Protein AF-A0A1B8A4M6-F1 (afdb_monomer_lite)

Sequence (195 aa):
MPLDMGSQAVNSGPIPGLQMILTEDHLKSSRDIHNNLPDDDILLGVVGEISEHLPQLRLLFEEFGVENLFGVHILHKHSEVPDGFHLVGRTEIRDKRLYYWTRVVDDTLNPSKVCGRKFVFDPQHGLYPYEFHEGPMPDLSKVDPKFFLRFTEYLVTHELTSILGLINDRLALLTTKNYEEDLLYSRSKHETSFT

Foldseek 3Di:
DDDPPPPPLPPLDAEDLARDFHDLVLQQVLQVQLQPWAALLCLVVCVVVVVVCLVVQVVLCVVQVCLLFKAKDWTHHHDHADPQWAWEWEWDQDPNDIDIDIDIDGVVDDSQQKGAFKWAQDPNRGTGGNHIYGHHHDDCVSGDPCSSSVVSVVCVVSVNRSTMIMGGDSPPRVDCVVVCVSVVVSVVVVVVVPD

pLDDT: mean 83.18, std 18.46, range [36.41, 97.38]

Radius of gyration: 17.1 Å; chains: 1; bounding box: 61×44×41 Å

Organism: Fusarium poae (NCBI:txid36050)

Structure (mmCIF, N/CA/C/O backbone):
data_AF-A0A1B8A4M6-F1
#
_entry.id   AF-A0A1B8A4M6-F1
#
loop_
_atom_site.group_PDB
_atom_site.id
_atom_site.type_symbol
_atom_site.label_atom_id
_atom_site.label_alt_id
_atom_site.label_comp_id
_atom_site.label_asym_id
_atom_site.label_entity_id
_atom_site.label_seq_id
_atom_site.pdbx_PDB_ins_code
_atom_site.Cartn_x
_atom_site.Cartn_y
_atom_site.Cartn_z
_atom_site.occupancy
_atom_site.B_iso_or_equiv
_atom_site.auth_seq_id
_atom_site.auth_comp_id
_atom_site.auth_asym_id
_atom_site.auth_atom_id
_atom_site.pdbx_PDB_model_num
ATOM 1 N N . MET A 1 1 ? -36.945 -3.792 7.662 1.00 36.53 1 MET A N 1
ATOM 2 C CA . MET A 1 1 ? -36.030 -4.820 8.199 1.00 36.53 1 MET A CA 1
ATOM 3 C C . MET A 1 1 ? -34.623 -4.367 7.858 1.00 36.53 1 MET A C 1
ATOM 5 O O . MET A 1 1 ? -34.408 -4.117 6.678 1.00 36.53 1 MET A O 1
ATOM 9 N N . PRO A 1 2 ? -33.718 -4.152 8.824 1.00 39.84 2 PRO A N 1
ATOM 10 C CA . PRO A 1 2 ? -32.334 -3.828 8.507 1.00 39.84 2 PRO A CA 1
ATOM 11 C C . PRO A 1 2 ? -31.609 -5.113 8.098 1.00 39.84 2 PRO A C 1
ATOM 13 O O . PRO A 1 2 ? -31.722 -6.128 8.785 1.00 39.84 2 PRO A O 1
ATOM 16 N N . LEU A 1 3 ? -30.923 -5.069 6.957 1.00 38.66 3 LEU A N 1
ATOM 17 C CA . LEU A 1 3 ? -29.996 -6.114 6.546 1.00 38.66 3 LEU A CA 1
ATOM 18 C C . LEU A 1 3 ? -28.750 -5.992 7.421 1.00 38.66 3 LEU A C 1
ATOM 20 O O . LEU A 1 3 ? -28.082 -4.961 7.428 1.00 38.66 3 LEU A O 1
ATOM 24 N N . ASP A 1 4 ? -28.498 -7.049 8.181 1.00 43.06 4 ASP A N 1
ATOM 25 C CA . ASP A 1 4 ? -27.256 -7.315 8.889 1.00 43.06 4 ASP A CA 1
ATOM 26 C C . ASP A 1 4 ? -26.131 -7.465 7.853 1.00 43.06 4 ASP A C 1
ATOM 28 O O . ASP A 1 4 ? -25.897 -8.541 7.304 1.00 43.06 4 ASP A O 1
ATOM 32 N N . MET A 1 5 ? -25.487 -6.347 7.513 1.00 42.28 5 MET A N 1
ATOM 33 C CA . MET A 1 5 ? -24.204 -6.337 6.814 1.00 42.28 5 MET A CA 1
ATOM 34 C C . MET A 1 5 ? -23.148 -6.690 7.853 1.00 42.28 5 MET A C 1
ATOM 36 O O . MET A 1 5 ? -22.470 -5.818 8.397 1.00 42.28 5 MET A O 1
ATOM 40 N N . GLY A 1 6 ? -23.076 -7.981 8.174 1.00 37.94 6 GLY A N 1
ATOM 41 C CA . GLY A 1 6 ? -22.026 -8.528 9.008 1.00 37.94 6 GLY A CA 1
ATOM 42 C C . GLY A 1 6 ? -20.684 -8.043 8.478 1.00 37.94 6 GLY A C 1
ATOM 43 O O . GLY A 1 6 ? -20.280 -8.398 7.372 1.00 37.94 6 GLY A O 1
ATOM 44 N N . SER A 1 7 ? -20.014 -7.216 9.279 1.00 47.91 7 SER A N 1
ATOM 45 C CA . SER A 1 7 ? -18.595 -6.903 9.155 1.00 47.91 7 SER A CA 1
ATOM 46 C C . SER A 1 7 ? -17.818 -8.205 9.352 1.00 47.91 7 SER A C 1
ATOM 48 O O . SER A 1 7 ? -17.336 -8.534 10.434 1.00 47.91 7 SER A O 1
ATOM 50 N N . GLN A 1 8 ? -17.780 -9.029 8.310 1.00 43.53 8 GLN A N 1
ATOM 51 C CA . GLN A 1 8 ? -16.739 -10.021 8.171 1.00 43.53 8 GLN A CA 1
ATOM 52 C C . GLN A 1 8 ? -15.575 -9.281 7.550 1.00 43.53 8 GLN A C 1
ATOM 54 O O . GLN A 1 8 ? -15.476 -9.145 6.333 1.00 43.53 8 GLN A O 1
ATOM 59 N N . ALA A 1 9 ? -14.704 -8.780 8.418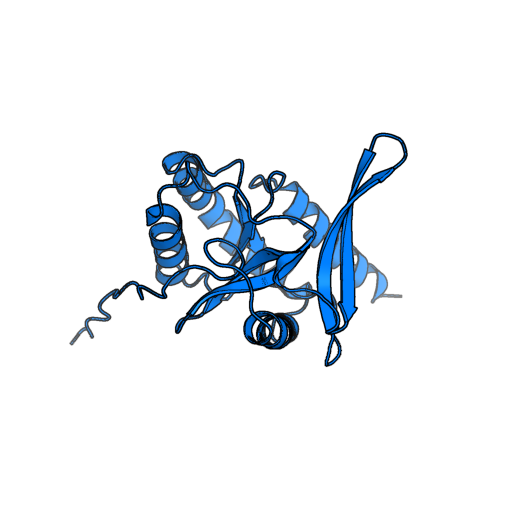 1.00 44.97 9 ALA A N 1
ATOM 60 C CA . ALA A 1 9 ? -13.334 -8.536 8.039 1.00 44.97 9 ALA A CA 1
ATOM 61 C C . ALA A 1 9 ? -12.829 -9.763 7.277 1.00 44.97 9 ALA A C 1
ATOM 63 O O . ALA A 1 9 ? -12.687 -10.853 7.841 1.00 44.97 9 ALA A O 1
ATOM 64 N N . VAL A 1 10 ? -12.637 -9.603 5.972 1.00 48.00 10 VAL A N 1
ATOM 65 C CA . VAL A 1 10 ? -12.117 -10.669 5.133 1.00 48.00 10 VAL A CA 1
ATOM 66 C C . VAL A 1 10 ? -10.705 -10.929 5.639 1.00 48.00 10 VAL A C 1
ATOM 68 O O . VAL A 1 10 ? -9.820 -10.080 5.509 1.00 48.00 10 VAL A O 1
ATOM 71 N N . ASN A 1 11 ? -10.488 -12.087 6.267 1.00 59.00 11 ASN A N 1
ATOM 72 C CA . ASN A 1 11 ? -9.142 -12.573 6.540 1.00 59.00 11 ASN A CA 1
ATOM 73 C C . ASN A 1 11 ? -8.527 -12.942 5.187 1.00 59.00 11 ASN A C 1
ATOM 75 O O . ASN A 1 11 ? -8.588 -14.088 4.748 1.00 59.00 11 ASN A O 1
ATOM 79 N N . SER A 1 12 ? -8.023 -11.920 4.502 1.00 71.62 12 SER A N 1
ATOM 80 C CA . SER A 1 12 ? -7.675 -11.940 3.080 1.00 71.62 12 SER A CA 1
ATOM 81 C C . SER A 1 12 ? -6.331 -12.628 2.810 1.00 71.62 12 SER A C 1
ATOM 83 O O . SER A 1 12 ? -5.809 -12.585 1.702 1.00 71.62 12 SER A O 1
ATOM 85 N N . GLY A 1 13 ? -5.761 -13.277 3.830 1.00 84.00 13 GLY A N 1
ATOM 86 C CA . GLY A 1 13 ? -4.426 -13.853 3.786 1.00 84.00 13 GLY A CA 1
ATOM 87 C C . GLY A 1 13 ? -3.313 -12.810 3.959 1.00 84.00 13 GLY A C 1
ATOM 88 O O . GLY A 1 13 ? -3.573 -11.662 4.327 1.00 84.00 13 GLY A O 1
ATOM 89 N N . PRO A 1 14 ? -2.049 -13.224 3.766 1.00 92.00 14 PRO A N 1
ATOM 90 C CA . PRO A 1 14 ? -0.897 -12.333 3.858 1.00 92.00 14 PRO A CA 1
ATOM 91 C C . PRO A 1 14 ? -0.903 -11.268 2.754 1.00 92.00 14 PRO A C 1
ATOM 93 O O . PRO A 1 14 ? -1.140 -11.580 1.592 1.00 92.00 14 PRO A O 1
ATOM 96 N N . ILE A 1 15 ? -0.547 -10.032 3.102 1.00 95.75 15 ILE A N 1
ATOM 97 C CA . ILE A 1 15 ? -0.483 -8.899 2.167 1.00 95.75 15 ILE A CA 1
ATOM 98 C C . ILE A 1 15 ? 0.697 -9.077 1.187 1.00 95.75 15 ILE A C 1
ATOM 100 O O . ILE A 1 15 ? 1.859 -9.096 1.631 1.00 95.75 15 ILE A O 1
ATOM 104 N N . PRO A 1 16 ? 0.460 -9.166 -0.137 1.00 95.81 16 PRO A N 1
ATOM 105 C CA . PRO A 1 16 ? 1.521 -9.321 -1.130 1.00 95.81 16 PRO A CA 1
ATOM 106 C C . PRO A 1 16 ? 2.517 -8.163 -1.136 1.00 95.81 16 PRO A C 1
ATOM 108 O O . PRO A 1 16 ? 2.139 -6.999 -1.116 1.00 95.81 16 PRO A O 1
ATOM 111 N N . GLY A 1 17 ? 3.815 -8.463 -1.167 1.00 94.69 17 GLY A N 1
ATOM 112 C CA . GLY A 1 17 ? 4.875 -7.452 -1.147 1.00 94.69 17 GLY A CA 1
ATOM 113 C C . GLY A 1 17 ? 5.091 -6.783 0.210 1.00 94.69 17 GLY A C 1
ATOM 114 O O . GLY A 1 17 ? 5.966 -5.924 0.313 1.00 94.69 17 GLY A O 1
ATOM 115 N N . LEU A 1 18 ? 4.342 -7.180 1.241 1.00 94.25 18 LEU A N 1
ATOM 116 C CA . LEU A 1 18 ? 4.484 -6.664 2.598 1.00 94.25 18 LEU A CA 1
ATOM 117 C C . LEU A 1 18 ? 4.724 -7.793 3.608 1.00 94.25 18 LEU A C 1
ATOM 119 O O . LEU A 1 18 ? 5.713 -7.766 4.332 1.00 94.25 18 LEU A O 1
ATOM 123 N N . GLN A 1 19 ? 3.862 -8.810 3.614 1.00 94.75 19 GLN A N 1
ATOM 124 C CA . GLN A 1 19 ? 3.945 -9.983 4.498 1.00 94.75 19 GLN A CA 1
ATOM 125 C C . GLN A 1 19 ? 4.345 -11.265 3.755 1.00 94.75 19 GLN A C 1
ATOM 127 O O . GLN A 1 19 ? 4.742 -12.248 4.379 1.00 94.75 19 GLN A O 1
ATOM 132 N N . MET A 1 20 ? 4.250 -11.261 2.426 1.00 94.69 20 MET A N 1
ATOM 133 C CA . MET A 1 20 ? 4.700 -12.349 1.564 1.00 94.69 20 MET A CA 1
ATOM 134 C C . MET A 1 20 ? 5.414 -11.809 0.327 1.00 94.69 20 MET A C 1
ATOM 136 O O . MET A 1 20 ? 5.183 -10.677 -0.100 1.00 94.69 20 MET A O 1
ATOM 140 N N . ILE A 1 21 ? 6.269 -12.640 -0.266 1.00 94.50 21 ILE A N 1
ATOM 141 C CA . ILE A 1 21 ? 6.996 -12.298 -1.492 1.00 94.50 21 ILE A CA 1
ATOM 142 C C . ILE A 1 21 ? 5.999 -12.133 -2.649 1.00 94.50 21 ILE A C 1
ATOM 144 O O . ILE A 1 21 ? 4.989 -12.836 -2.724 1.00 94.50 21 ILE A O 1
ATOM 148 N N . LEU A 1 22 ? 6.282 -11.188 -3.545 1.00 95.62 22 LEU A N 1
ATOM 149 C CA . LEU A 1 22 ? 5.489 -10.969 -4.750 1.00 95.62 22 LEU A CA 1
ATOM 150 C C . LEU A 1 22 ? 5.617 -12.152 -5.724 1.00 95.62 22 LEU A C 1
ATOM 152 O O . LEU A 1 22 ? 6.637 -12.834 -5.771 1.00 95.62 22 LEU A O 1
ATOM 156 N N . THR A 1 23 ? 4.583 -12.371 -6.528 1.00 94.88 23 THR A N 1
ATOM 157 C CA . THR A 1 23 ? 4.573 -13.321 -7.644 1.00 94.88 23 THR A CA 1
ATOM 158 C C . THR A 1 23 ? 4.423 -12.535 -8.942 1.00 94.88 23 THR A C 1
ATOM 160 O O . THR A 1 23 ? 4.089 -11.349 -8.918 1.00 94.88 23 THR A O 1
ATOM 163 N N . GLU A 1 24 ? 4.633 -13.189 -10.081 1.00 92.56 24 GLU A N 1
ATOM 164 C CA . GLU A 1 24 ? 4.367 -12.580 -11.390 1.00 92.56 24 GLU A CA 1
ATOM 165 C C . GLU A 1 24 ? 2.901 -12.143 -11.539 1.00 92.56 24 GLU A C 1
ATOM 167 O O . GLU A 1 24 ? 2.624 -11.108 -12.137 1.00 92.56 24 GLU A O 1
ATOM 172 N N . ASP A 1 25 ? 1.956 -12.877 -10.944 1.00 92.94 25 ASP A N 1
ATOM 173 C CA . ASP A 1 25 ? 0.531 -12.530 -10.994 1.00 92.94 25 ASP A CA 1
ATOM 174 C C . ASP A 1 25 ? 0.220 -11.256 -10.199 1.00 92.94 25 ASP A C 1
ATOM 176 O O . ASP A 1 25 ? -0.595 -10.436 -10.634 1.00 92.94 25 ASP A O 1
ATOM 180 N N . HIS A 1 26 ? 0.919 -11.032 -9.079 1.00 95.12 26 HIS A N 1
ATOM 181 C CA . HIS A 1 26 ? 0.832 -9.765 -8.349 1.00 95.12 26 HIS A CA 1
ATOM 182 C C . HIS A 1 26 ? 1.348 -8.599 -9.204 1.00 95.12 26 HIS A C 1
ATOM 184 O O . HIS A 1 26 ? 0.722 -7.539 -9.231 1.00 95.12 26 HIS A O 1
ATOM 190 N N . LEU A 1 27 ? 2.451 -8.794 -9.941 1.00 93.12 27 LEU A N 1
ATOM 191 C CA . LEU A 1 27 ? 2.988 -7.769 -10.841 1.00 93.12 27 LEU A CA 1
ATOM 192 C C . LEU A 1 27 ? 2.013 -7.454 -11.985 1.00 93.12 27 LEU A C 1
ATOM 194 O O . LEU A 1 27 ? 1.734 -6.285 -12.245 1.00 93.12 27 LEU A O 1
ATOM 198 N N . LYS A 1 28 ? 1.420 -8.469 -12.620 1.00 91.81 28 LYS A N 1
ATOM 199 C CA . LYS A 1 28 ? 0.416 -8.263 -13.681 1.00 91.81 28 LYS A CA 1
ATOM 200 C C . LYS A 1 28 ? -0.809 -7.506 -13.168 1.00 91.81 28 LYS A C 1
ATOM 202 O O . LYS A 1 28 ? -1.201 -6.505 -13.757 1.00 91.81 28 LYS A O 1
ATOM 207 N N . SER A 1 29 ? -1.349 -7.931 -12.027 1.00 94.56 29 SER A N 1
ATOM 208 C CA . SER A 1 29 ? -2.537 -7.311 -11.422 1.00 94.56 29 SER A CA 1
ATOM 209 C C . SER A 1 29 ? -2.297 -5.852 -11.014 1.00 94.56 29 SER A C 1
ATOM 211 O O . SER A 1 29 ? -3.200 -5.026 -11.112 1.00 94.56 29 SER A O 1
ATOM 213 N N . SER A 1 30 ? -1.074 -5.515 -10.581 1.00 95.25 30 SER A N 1
ATOM 214 C CA . SER A 1 30 ? -0.713 -4.158 -10.142 1.00 95.25 30 SER A CA 1
ATOM 215 C C . SER A 1 30 ? -0.959 -3.098 -11.215 1.00 95.25 30 SER A C 1
ATOM 217 O O . SER A 1 30 ? -1.467 -2.017 -10.920 1.00 95.25 30 SER A O 1
ATOM 219 N N . ARG A 1 31 ? -0.659 -3.441 -12.472 1.00 94.69 31 ARG A N 1
ATOM 220 C CA . ARG A 1 31 ? -0.868 -2.579 -13.631 1.00 94.69 31 ARG A CA 1
ATOM 221 C C . ARG A 1 31 ? -2.348 -2.274 -13.831 1.00 94.69 31 ARG A C 1
ATOM 223 O O . ARG A 1 31 ? -2.712 -1.114 -13.992 1.00 94.69 31 ARG A O 1
ATOM 230 N N . ASP A 1 32 ? -3.185 -3.307 -13.823 1.00 94.25 32 ASP A N 1
ATOM 231 C CA . ASP A 1 32 ? -4.620 -3.150 -14.060 1.00 94.25 32 ASP A CA 1
ATOM 232 C C . ASP A 1 32 ? -5.268 -2.333 -12.941 1.00 94.25 32 ASP A C 1
ATOM 234 O O . ASP A 1 32 ? -6.118 -1.486 -13.207 1.00 94.25 32 ASP A O 1
ATOM 238 N N . ILE A 1 33 ? -4.822 -2.519 -11.696 1.00 96.25 33 ILE A N 1
ATOM 239 C CA . ILE A 1 33 ? -5.247 -1.683 -10.570 1.00 96.25 33 ILE A CA 1
ATOM 240 C C . ILE A 1 33 ? -4.845 -0.227 -10.813 1.00 96.25 33 ILE A C 1
ATOM 242 O O . ILE A 1 33 ? -5.705 0.648 -10.768 1.00 96.25 33 ILE A O 1
ATOM 246 N N . HIS A 1 34 ? -3.567 0.030 -11.109 1.00 96.00 34 HIS A N 1
ATOM 247 C CA . HIS A 1 34 ? -3.045 1.380 -11.335 1.00 96.00 34 HIS A CA 1
ATOM 248 C C . HIS A 1 34 ? -3.775 2.107 -12.470 1.00 96.00 34 HIS A C 1
ATOM 250 O O . HIS A 1 34 ? -4.216 3.240 -12.296 1.00 96.00 34 HIS A O 1
ATOM 256 N N . ASN A 1 35 ? -3.949 1.456 -13.620 1.00 96.12 35 ASN A N 1
ATOM 257 C CA . ASN A 1 35 ? -4.592 2.063 -14.788 1.00 96.12 35 ASN A CA 1
ATOM 258 C C . ASN A 1 35 ? -6.092 2.331 -14.563 1.00 96.12 35 ASN A C 1
ATOM 260 O O . ASN A 1 35 ? -6.655 3.221 -15.200 1.00 96.12 35 ASN A O 1
ATOM 264 N N . ASN A 1 36 ? -6.738 1.622 -13.632 1.00 95.50 36 ASN A N 1
ATOM 265 C CA . ASN A 1 36 ? -8.127 1.880 -13.238 1.00 95.50 36 ASN A CA 1
ATOM 266 C C . ASN A 1 36 ? -8.276 2.977 -12.167 1.00 95.50 36 ASN A C 1
ATOM 268 O O . ASN A 1 36 ? -9.407 3.342 -11.838 1.00 95.50 36 ASN A O 1
ATOM 272 N N . LEU A 1 37 ? -7.178 3.519 -11.624 1.00 95.31 37 LEU A N 1
ATOM 273 C CA . LEU A 1 37 ? -7.242 4.659 -10.709 1.00 95.31 37 LEU A CA 1
ATOM 274 C C . LEU A 1 37 ? -7.672 5.940 -11.444 1.00 95.31 37 LEU A C 1
ATOM 276 O O . LEU A 1 37 ? -7.391 6.091 -12.638 1.00 95.31 37 LEU A O 1
ATOM 280 N N . PRO A 1 38 ? -8.335 6.879 -10.745 1.00 93.50 38 PRO A N 1
ATOM 281 C CA . PRO A 1 38 ? -8.645 8.187 -11.308 1.00 93.50 38 PRO A CA 1
ATOM 282 C C . PRO A 1 38 ? -7.366 8.988 -11.578 1.00 93.50 38 PRO A C 1
ATOM 284 O O . PRO A 1 38 ? -6.337 8.776 -10.935 1.00 93.50 38 PRO A O 1
ATOM 287 N N . ASP A 1 39 ? -7.447 9.936 -12.505 1.00 90.94 39 ASP A N 1
ATOM 288 C CA . ASP A 1 39 ? -6.380 10.915 -12.712 1.00 90.94 39 ASP A CA 1
ATOM 289 C C . ASP A 1 39 ? -6.269 11.882 -11.515 1.00 90.94 39 ASP A C 1
ATOM 291 O O . ASP A 1 39 ? -7.154 11.965 -10.656 1.00 90.94 39 ASP A O 1
ATOM 295 N N . ASP A 1 40 ? -5.173 12.638 -11.465 1.00 83.50 40 ASP A N 1
ATOM 296 C CA . ASP A 1 40 ? -4.818 13.552 -10.373 1.00 83.50 40 ASP A CA 1
ATOM 297 C C . ASP A 1 40 ? -5.819 14.703 -10.143 1.00 83.50 40 ASP A C 1
ATOM 299 O O . ASP A 1 40 ? -5.818 15.325 -9.081 1.00 83.50 40 ASP A O 1
ATOM 303 N N . ASP A 1 41 ? -6.743 14.944 -11.070 1.00 83.06 41 ASP A N 1
ATOM 304 C CA . ASP A 1 41 ? -7.825 15.925 -10.913 1.00 83.06 41 ASP A CA 1
ATOM 305 C C . ASP A 1 41 ? -8.756 15.606 -9.726 1.00 83.06 41 ASP A C 1
ATOM 307 O O . ASP A 1 41 ? -9.361 16.512 -9.141 1.00 83.06 41 ASP A O 1
ATOM 311 N N . ILE A 1 42 ? -8.835 14.333 -9.310 1.00 82.06 42 ILE A N 1
ATOM 312 C CA . ILE A 1 42 ? -9.654 13.914 -8.162 1.00 82.06 42 ILE A CA 1
ATOM 313 C C . ILE A 1 42 ? -9.227 14.596 -6.859 1.00 82.06 42 ILE A C 1
ATOM 315 O O . ILE A 1 42 ? -10.065 14.822 -5.984 1.00 82.06 42 ILE A O 1
ATOM 319 N N . LEU A 1 43 ? -7.945 14.970 -6.741 1.00 77.88 43 LEU A N 1
ATOM 320 C CA . LEU A 1 43 ? -7.358 15.546 -5.531 1.00 77.88 43 LEU A CA 1
ATOM 321 C C . LEU A 1 43 ? -8.146 16.769 -5.054 1.00 77.88 43 LEU A C 1
ATOM 323 O O . LEU A 1 43 ? -8.425 16.902 -3.866 1.00 77.88 43 LEU A O 1
ATOM 327 N N . LEU A 1 44 ? -8.582 17.634 -5.972 1.00 80.00 44 LEU A N 1
ATOM 328 C CA . LEU A 1 44 ? -9.333 18.844 -5.624 1.00 80.00 44 LEU A CA 1
ATOM 329 C C . LEU A 1 44 ? -10.719 18.539 -5.036 1.00 80.00 44 LEU A C 1
ATOM 331 O O . LEU A 1 44 ? -11.222 19.324 -4.232 1.00 80.00 44 LEU A O 1
ATOM 335 N N . GLY A 1 45 ? -11.324 17.412 -5.421 1.00 83.94 45 GLY A N 1
ATOM 336 C CA . GLY A 1 45 ? -12.655 17.002 -4.976 1.00 83.94 45 GLY A CA 1
ATOM 337 C C . GLY A 1 45 ? -12.674 16.319 -3.609 1.00 83.94 45 GLY A C 1
ATOM 338 O O . GLY A 1 45 ? -13.665 16.441 -2.896 1.00 83.94 45 GLY A O 1
ATOM 339 N N . VAL A 1 46 ? -11.585 15.644 -3.222 1.00 84.75 46 VAL A N 1
ATOM 340 C CA . VAL A 1 46 ? -11.562 14.770 -2.029 1.00 84.75 46 VAL A CA 1
ATOM 341 C C . VAL A 1 46 ? -10.809 15.353 -0.831 1.00 84.75 46 VAL A C 1
ATOM 343 O O . VAL A 1 46 ? -10.927 14.840 0.277 1.00 84.75 46 VAL A O 1
ATOM 346 N N . VAL A 1 47 ? -10.050 16.443 -1.000 1.00 79.81 47 VAL A N 1
ATOM 347 C CA . VAL A 1 47 ? -9.241 17.033 0.091 1.00 79.81 47 VAL A CA 1
ATOM 348 C C . VAL A 1 47 ? -10.068 17.395 1.321 1.00 79.81 47 VAL A C 1
ATOM 350 O O . VAL A 1 47 ? -9.605 17.179 2.442 1.00 79.81 47 VAL A O 1
ATOM 353 N N . GLY A 1 48 ? -11.264 17.957 1.127 1.00 83.62 48 GLY A N 1
ATOM 354 C CA . GLY A 1 48 ? -12.144 18.332 2.236 1.00 83.62 48 GLY A CA 1
ATOM 355 C C . GLY A 1 48 ? -12.545 17.116 3.065 1.00 83.62 48 GLY A C 1
ATOM 356 O O . GLY A 1 48 ? -12.294 17.091 4.265 1.00 83.62 48 GLY A O 1
ATOM 357 N N . GLU A 1 49 ? -13.068 16.091 2.393 1.00 87.50 49 GLU A N 1
ATOM 358 C CA . GLU A 1 49 ? -13.477 14.817 2.990 1.00 87.50 49 GLU A CA 1
ATOM 359 C C . GLU A 1 49 ? -12.319 14.142 3.731 1.00 87.50 49 GLU A C 1
ATOM 361 O O . GLU A 1 49 ? -12.430 13.802 4.906 1.00 87.50 49 GLU A O 1
ATOM 366 N N . ILE A 1 50 ? -11.148 14.032 3.100 1.00 87.38 50 ILE A N 1
ATOM 367 C CA . ILE A 1 50 ? -10.015 13.359 3.737 1.00 87.38 50 ILE A CA 1
ATOM 368 C C . ILE A 1 50 ? -9.512 14.121 4.965 1.00 87.38 50 ILE A C 1
ATOM 370 O O . ILE A 1 50 ? -9.134 13.500 5.963 1.00 87.38 50 ILE A O 1
ATOM 374 N N . SER A 1 51 ? -9.516 15.457 4.921 1.00 86.81 51 SER A N 1
ATOM 375 C CA . SER A 1 51 ? -9.048 16.282 6.041 1.00 86.81 51 SER A CA 1
ATOM 376 C C . SER A 1 51 ? -9.808 15.986 7.338 1.00 86.81 51 SER A C 1
ATOM 378 O O . SER A 1 51 ? -9.223 16.099 8.417 1.00 86.81 51 SER A O 1
ATOM 380 N N . GLU A 1 52 ? -11.068 15.550 7.246 1.00 91.12 52 GLU A N 1
ATOM 381 C CA . GLU A 1 52 ? -11.890 15.159 8.397 1.00 91.12 52 GLU A CA 1
ATOM 382 C C . GLU A 1 52 ? -11.456 13.824 9.025 1.00 91.12 52 GLU A C 1
ATOM 384 O O . GLU A 1 52 ? -11.675 13.616 10.218 1.00 91.12 52 GLU A O 1
ATOM 389 N N . HIS A 1 53 ? -10.797 12.948 8.258 1.00 93.62 53 HIS A N 1
ATOM 390 C CA . HIS A 1 53 ? -10.366 11.615 8.695 1.00 93.62 53 HIS A CA 1
ATOM 391 C C . HIS A 1 53 ? -8.897 11.534 9.125 1.00 93.62 53 HIS A C 1
ATOM 393 O O . HIS A 1 53 ? -8.519 10.599 9.839 1.00 93.62 53 HIS A O 1
ATOM 399 N N . LEU A 1 54 ? -8.050 12.480 8.701 1.00 90.25 54 LEU A N 1
ATOM 400 C CA . LEU A 1 54 ? -6.616 12.468 9.018 1.00 90.25 54 LEU A CA 1
ATOM 401 C C . LEU A 1 54 ? -6.310 12.404 10.528 1.00 90.25 54 LEU A C 1
ATOM 403 O O . LEU A 1 54 ? -5.412 11.642 10.894 1.00 90.25 54 LEU A O 1
ATOM 407 N N . PRO A 1 55 ? -7.010 13.127 11.430 1.00 92.31 55 PRO A N 1
ATOM 408 C CA . PRO A 1 55 ? -6.739 13.033 12.866 1.00 92.31 55 PRO A CA 1
ATOM 409 C C . PRO A 1 55 ? -6.965 11.626 13.438 1.00 92.31 55 PRO A C 1
ATOM 411 O O . PRO A 1 55 ? -6.167 11.147 14.240 1.00 92.31 55 PRO A O 1
ATOM 414 N N . GLN A 1 56 ? -8.024 10.939 13.016 1.00 95.50 56 GLN A N 1
ATOM 415 C CA . GLN A 1 56 ? -8.385 9.603 13.489 1.00 95.50 56 GLN A CA 1
ATOM 416 C C . GLN A 1 56 ? -7.460 8.543 12.894 1.00 95.50 56 GLN A C 1
ATOM 418 O O . GLN A 1 56 ? -7.006 7.657 13.615 1.00 95.50 56 GLN A O 1
ATOM 423 N N . LEU A 1 57 ? -7.119 8.666 11.607 1.00 94.56 57 LEU A N 1
ATOM 424 C CA . LEU A 1 57 ? -6.102 7.826 10.973 1.00 94.56 57 LEU A CA 1
ATOM 425 C C . LEU A 1 57 ? -4.748 7.991 11.668 1.00 94.56 57 LEU A C 1
ATOM 427 O O . LEU A 1 57 ? -4.072 7.005 11.934 1.00 94.56 57 LEU A O 1
ATOM 431 N N . ARG A 1 58 ? -4.375 9.215 12.050 1.00 92.75 58 ARG A N 1
ATOM 432 C CA . ARG A 1 58 ? -3.159 9.459 12.829 1.00 92.75 58 ARG A CA 1
ATOM 433 C C . ARG A 1 58 ? -3.173 8.734 14.170 1.00 92.75 58 ARG A C 1
ATOM 435 O O . ARG A 1 58 ? -2.208 8.044 14.480 1.00 92.75 58 ARG A O 1
ATOM 442 N N . LEU A 1 59 ? -4.259 8.867 14.932 1.00 95.19 59 LEU A N 1
ATOM 443 C CA . LEU A 1 59 ? -4.406 8.181 16.217 1.00 95.19 59 LEU A CA 1
ATOM 444 C C . LEU A 1 59 ? -4.314 6.662 16.058 1.00 95.19 59 LEU A C 1
ATOM 446 O O . LEU A 1 59 ? -3.657 6.014 16.864 1.00 95.19 59 LEU A O 1
ATOM 450 N N . LEU A 1 60 ? -4.909 6.106 14.999 1.00 96.50 60 LEU A N 1
ATOM 451 C CA . LEU A 1 60 ? -4.796 4.685 14.684 1.00 96.50 60 LEU A CA 1
ATOM 452 C C . LEU A 1 60 ? -3.335 4.278 14.426 1.00 96.50 60 LEU A C 1
ATOM 454 O O . LEU A 1 60 ? -2.879 3.261 14.934 1.00 96.50 60 LEU A O 1
ATOM 458 N N . PHE A 1 61 ? -2.575 5.056 13.656 1.00 94.25 61 PHE A N 1
ATOM 459 C CA . PHE A 1 61 ? -1.180 4.716 13.349 1.00 94.25 61 PHE A CA 1
ATOM 460 C C . PHE A 1 61 ? -0.291 4.813 14.599 1.00 94.25 61 PHE A C 1
ATOM 462 O O . PHE A 1 61 ? 0.544 3.934 14.815 1.00 94.25 61 PHE A O 1
ATOM 469 N N . GLU A 1 62 ? -0.513 5.831 15.437 1.00 94.06 62 GLU A N 1
ATOM 470 C CA . GLU A 1 62 ? 0.177 6.019 16.721 1.00 94.06 62 GLU A CA 1
ATOM 471 C C . GLU A 1 62 ? -0.174 4.909 17.732 1.00 94.06 62 GLU A C 1
ATOM 473 O O . GLU A 1 62 ? 0.713 4.411 18.424 1.00 94.06 62 GLU A O 1
ATOM 478 N N . GLU A 1 63 ? -1.438 4.464 17.792 1.00 96.31 63 GLU A N 1
ATOM 479 C CA . GLU A 1 63 ? -1.892 3.351 18.648 1.00 96.31 63 GLU A CA 1
ATOM 480 C C . GLU A 1 63 ? -1.112 2.060 18.362 1.00 96.31 63 GLU A C 1
ATOM 482 O O . GLU A 1 63 ? -0.756 1.322 19.283 1.00 96.31 63 GLU A O 1
ATOM 487 N N . PHE A 1 64 ? -0.812 1.809 17.086 1.00 95.75 64 PHE A N 1
ATOM 488 C CA . PHE A 1 64 ? -0.075 0.630 16.635 1.00 95.75 64 PHE A CA 1
ATOM 489 C C . PHE A 1 64 ? 1.446 0.845 16.530 1.00 95.75 64 PHE A C 1
ATOM 491 O O . PHE A 1 64 ? 2.170 -0.110 16.243 1.00 95.75 64 PHE A O 1
ATOM 498 N N . GLY A 1 65 ? 1.948 2.061 16.776 1.00 93.00 65 GLY A N 1
ATOM 499 C CA . GLY A 1 65 ? 3.376 2.396 16.700 1.00 93.00 65 GLY A CA 1
ATOM 500 C C . GLY A 1 65 ? 3.970 2.258 15.293 1.00 93.00 65 GLY A C 1
ATOM 501 O O . GLY A 1 65 ? 5.129 1.852 15.143 1.00 93.00 65 GLY A O 1
ATOM 502 N N . VAL A 1 66 ? 3.167 2.516 14.256 1.00 92.31 66 VAL A N 1
ATOM 503 C CA . VAL A 1 66 ? 3.546 2.331 12.843 1.00 92.31 66 VAL A CA 1
ATOM 504 C C . VAL A 1 66 ? 3.647 3.632 12.047 1.00 92.31 66 VAL A C 1
ATOM 506 O O . VAL A 1 66 ? 3.891 3.599 10.841 1.00 92.31 66 VAL A O 1
ATOM 509 N N . GLU A 1 67 ? 3.525 4.781 12.706 1.00 88.50 67 GLU A N 1
ATOM 510 C CA . GLU A 1 67 ? 3.547 6.122 12.107 1.00 88.50 67 GLU A CA 1
ATOM 511 C C . GLU A 1 67 ? 4.865 6.480 11.396 1.00 88.50 67 GLU A C 1
ATOM 513 O O . GLU A 1 67 ? 4.920 7.434 10.626 1.00 88.50 67 GLU A O 1
ATOM 518 N N . ASN A 1 68 ? 5.928 5.706 11.641 1.00 85.69 68 ASN A N 1
ATOM 519 C CA . ASN A 1 68 ? 7.233 5.840 10.983 1.00 85.69 68 ASN A CA 1
ATOM 520 C C . ASN A 1 68 ? 7.477 4.786 9.884 1.00 85.69 68 ASN A C 1
ATOM 522 O O . ASN A 1 68 ? 8.581 4.699 9.339 1.00 85.69 68 ASN A O 1
ATOM 526 N N . LEU A 1 69 ? 6.494 3.927 9.613 1.00 88.19 69 LEU A N 1
ATOM 527 C CA . LEU A 1 69 ? 6.577 2.842 8.630 1.00 88.19 69 LEU A CA 1
ATOM 528 C C . LEU A 1 69 ? 5.538 3.006 7.525 1.00 88.19 69 LEU A C 1
ATOM 530 O O . LEU A 1 69 ? 5.836 2.740 6.360 1.00 88.19 69 LEU A O 1
ATOM 534 N N . PHE A 1 70 ? 4.336 3.432 7.904 1.00 92.31 70 PHE A N 1
ATOM 535 C CA . PHE A 1 70 ? 3.208 3.556 7.003 1.00 92.31 70 PHE A CA 1
ATOM 536 C C . PHE A 1 70 ? 2.625 4.964 7.029 1.00 92.31 70 PHE A C 1
ATOM 538 O O . PHE A 1 70 ? 2.633 5.638 8.058 1.00 92.31 70 PHE A O 1
ATOM 545 N N . GLY A 1 71 ? 2.006 5.335 5.911 1.00 91.88 71 GLY A N 1
ATOM 546 C CA . GLY A 1 71 ? 1.100 6.473 5.802 1.00 91.88 71 GLY A CA 1
ATOM 547 C C . GLY A 1 71 ? -0.142 6.118 4.986 1.00 91.88 71 GLY A C 1
ATOM 548 O O . GLY A 1 71 ? -0.324 4.970 4.572 1.00 91.88 71 GLY A O 1
ATOM 549 N N . VAL A 1 72 ? -0.967 7.126 4.711 1.00 92.44 72 VAL A N 1
ATOM 550 C CA . VAL A 1 72 ? -2.040 7.036 3.712 1.00 92.44 72 VAL A CA 1
ATOM 551 C C . VAL A 1 72 ? -1.708 7.897 2.503 1.00 92.44 72 VAL A C 1
ATOM 553 O O . VAL A 1 72 ? -1.027 8.917 2.630 1.00 92.44 72 VAL A O 1
ATOM 556 N N . HIS A 1 73 ? -2.209 7.507 1.339 1.00 89.94 73 HIS A N 1
ATOM 557 C CA . HIS A 1 73 ? -2.112 8.294 0.112 1.00 89.94 73 HIS A CA 1
ATOM 558 C C . HIS A 1 73 ? -3.456 8.303 -0.612 1.00 89.94 73 HIS A C 1
ATOM 560 O O . HIS A 1 73 ? -4.260 7.384 -0.448 1.00 89.94 73 HIS A O 1
ATOM 566 N N . ILE A 1 74 ? -3.688 9.340 -1.416 1.00 91.94 74 ILE A N 1
ATOM 567 C CA . ILE A 1 74 ? -4.880 9.413 -2.261 1.00 91.94 74 ILE A CA 1
ATOM 568 C C . ILE A 1 74 ? -4.666 8.507 -3.465 1.00 91.94 74 ILE A C 1
ATOM 570 O O . ILE A 1 74 ? -3.640 8.599 -4.142 1.00 91.94 74 ILE A O 1
ATOM 574 N N . LEU A 1 75 ? -5.625 7.632 -3.732 1.00 93.44 75 LEU A N 1
ATOM 575 C CA . LEU A 1 75 ? -5.610 6.742 -4.881 1.00 93.44 75 LEU A CA 1
ATOM 576 C C . LEU A 1 75 ? -5.794 7.559 -6.160 1.00 93.44 75 LEU A C 1
ATOM 578 O O . LEU A 1 75 ? -6.878 8.061 -6.439 1.00 93.44 75 LEU A O 1
ATOM 582 N N . HIS A 1 76 ? -4.720 7.693 -6.927 1.00 92.88 76 HIS A N 1
ATOM 583 C CA . HIS A 1 76 ? -4.730 8.323 -8.239 1.00 92.88 76 HIS A CA 1
ATOM 584 C C . HIS A 1 76 ? -3.574 7.793 -9.092 1.00 92.88 76 HIS A C 1
ATOM 586 O O . HIS A 1 76 ? -2.605 7.228 -8.566 1.00 92.88 76 HIS A O 1
ATOM 592 N N . LYS A 1 77 ? -3.668 8.000 -10.406 1.00 91.94 77 LYS A N 1
ATOM 593 C CA . LYS A 1 77 ? -2.587 7.785 -11.370 1.00 91.94 77 LYS A CA 1
ATOM 594 C C . LYS A 1 77 ? -2.128 9.115 -11.961 1.00 91.94 77 LYS A C 1
ATOM 596 O O . LYS A 1 77 ? -2.903 10.050 -12.118 1.00 91.94 77 LYS A O 1
ATOM 601 N N . HIS A 1 78 ? -0.855 9.171 -12.340 1.00 88.44 78 HIS A N 1
ATOM 602 C CA . HIS A 1 78 ? -0.310 10.283 -13.129 1.00 88.44 78 HIS A CA 1
ATOM 603 C C . HIS A 1 78 ? -0.205 9.952 -14.625 1.00 88.44 78 HIS A C 1
ATOM 605 O O . HIS A 1 78 ? -0.051 10.853 -15.449 1.00 88.44 78 HIS A O 1
ATOM 611 N N . SER A 1 79 ? -0.218 8.662 -14.972 1.00 89.62 79 SER A N 1
ATOM 612 C CA . SER A 1 79 ? -0.069 8.155 -16.337 1.00 89.62 79 SER A CA 1
ATOM 613 C C . SER A 1 79 ? -0.494 6.693 -16.431 1.00 89.62 79 SER A C 1
ATOM 615 O O . SER A 1 79 ? -0.390 5.954 -15.451 1.00 89.62 79 SER A O 1
ATOM 617 N N . GLU A 1 80 ? -0.863 6.264 -17.635 1.00 94.31 80 GLU A N 1
ATOM 618 C CA . GLU A 1 80 ? -1.042 4.852 -17.984 1.00 94.31 80 GLU A CA 1
ATOM 619 C C . GLU A 1 80 ? 0.286 4.083 -17.967 1.00 94.31 80 GLU A C 1
ATOM 621 O O . GLU A 1 80 ? 1.334 4.597 -18.376 1.00 94.31 80 GLU A O 1
ATOM 626 N N . VAL A 1 81 ? 0.225 2.822 -17.548 1.00 94.88 81 VAL A N 1
ATOM 627 C CA . VAL A 1 81 ? 1.339 1.872 -17.600 1.00 94.88 81 VAL A CA 1
ATOM 628 C C . VAL A 1 81 ? 1.102 0.893 -18.760 1.00 94.88 81 VAL A C 1
ATOM 630 O O . VAL A 1 81 ? 0.054 0.233 -18.800 1.00 94.88 81 VAL A O 1
ATOM 633 N N . PRO A 1 82 ? 2.033 0.777 -19.727 1.00 94.44 82 PRO A N 1
ATOM 634 C CA . PRO A 1 82 ? 1.883 -0.150 -20.848 1.00 94.44 82 PRO A CA 1
ATOM 635 C C . PRO A 1 82 ? 1.844 -1.621 -20.409 1.00 94.44 82 PRO A C 1
ATOM 637 O O . PRO A 1 82 ? 2.311 -1.970 -19.327 1.00 94.44 82 PRO A O 1
ATOM 640 N N . ASP A 1 83 ? 1.292 -2.487 -21.260 1.00 93.56 83 ASP A N 1
ATOM 641 C CA . ASP A 1 83 ? 1.327 -3.940 -21.051 1.00 93.56 83 ASP A CA 1
ATOM 642 C C . ASP A 1 83 ? 2.775 -4.432 -20.928 1.00 93.56 83 ASP A C 1
ATOM 644 O O . ASP A 1 83 ? 3.638 -4.038 -21.714 1.00 93.56 83 ASP A O 1
ATOM 648 N N . GLY A 1 84 ? 3.027 -5.317 -19.965 1.00 92.56 84 GLY A N 1
ATOM 649 C CA . GLY A 1 84 ? 4.354 -5.878 -19.711 1.00 92.56 84 GLY A CA 1
ATOM 650 C C . GLY A 1 84 ? 5.321 -4.933 -18.991 1.00 92.56 84 GLY A C 1
ATOM 651 O O . GLY A 1 84 ? 6.537 -5.119 -19.061 1.00 92.56 84 GLY A O 1
ATOM 652 N N . PHE A 1 85 ? 4.788 -3.881 -18.360 1.00 95.69 85 PHE A N 1
ATOM 653 C CA . PHE A 1 85 ? 5.547 -2.954 -17.536 1.00 95.69 85 PHE A CA 1
ATOM 654 C C . PHE A 1 85 ? 4.880 -2.702 -16.177 1.00 95.69 85 PHE A C 1
ATOM 656 O O . PHE A 1 85 ? 3.668 -2.845 -16.003 1.00 95.69 85 PHE A O 1
ATOM 663 N N . HIS A 1 86 ? 5.693 -2.265 -15.216 1.00 95.44 86 HIS A N 1
ATOM 664 C CA . HIS A 1 86 ? 5.328 -2.038 -13.822 1.00 95.44 86 HIS A CA 1
ATOM 665 C C . HIS A 1 86 ? 5.959 -0.756 -13.276 1.00 95.44 86 HIS A C 1
ATOM 667 O O . HIS A 1 86 ? 7.031 -0.332 -13.717 1.00 95.44 86 HIS A O 1
ATOM 673 N N . LEU A 1 87 ? 5.329 -0.163 -12.261 1.00 96.25 87 LEU A N 1
ATOM 674 C CA . LEU A 1 87 ? 5.860 0.999 -11.551 1.00 96.25 87 LEU A CA 1
ATOM 675 C C . LEU A 1 87 ? 6.736 0.564 -10.380 1.00 96.25 87 LEU A C 1
ATOM 677 O O . LEU A 1 87 ? 6.263 -0.042 -9.417 1.00 96.25 87 LEU A O 1
ATOM 681 N N . VAL A 1 88 ? 8.021 0.905 -10.454 1.00 95.75 88 VAL A N 1
ATOM 682 C CA . VAL A 1 88 ? 9.000 0.562 -9.423 1.00 95.75 88 VAL A CA 1
ATOM 683 C C . VAL A 1 88 ? 9.755 1.807 -8.986 1.00 95.75 88 VAL A C 1
ATOM 685 O O . VAL A 1 88 ? 10.472 2.444 -9.763 1.00 95.75 88 VAL A O 1
ATOM 688 N N . GLY A 1 89 ? 9.611 2.147 -7.715 1.00 92.06 89 GLY A N 1
ATOM 689 C CA . GLY A 1 89 ? 10.329 3.232 -7.083 1.00 92.06 89 GLY A CA 1
ATOM 690 C C . GLY A 1 89 ? 11.691 2.817 -6.555 1.00 92.06 89 GLY A C 1
ATOM 691 O O . GLY A 1 89 ? 11.862 1.710 -6.048 1.00 92.06 89 GLY A O 1
ATOM 692 N N . ARG A 1 90 ? 12.668 3.719 -6.601 1.00 88.31 90 ARG A N 1
ATOM 693 C CA . ARG A 1 90 ? 13.939 3.530 -5.898 1.00 88.31 90 ARG A CA 1
ATOM 694 C C . ARG A 1 90 ? 14.411 4.797 -5.227 1.00 88.31 90 ARG A C 1
ATOM 696 O O . ARG A 1 90 ? 14.132 5.906 -5.676 1.00 88.31 90 ARG A O 1
ATOM 703 N N . THR A 1 91 ? 15.195 4.584 -4.184 1.00 86.00 91 THR A N 1
ATOM 704 C CA . THR A 1 91 ? 15.865 5.651 -3.464 1.00 86.00 91 THR A CA 1
ATOM 705 C C . THR A 1 91 ? 17.284 5.807 -3.997 1.00 86.00 91 THR A C 1
ATOM 707 O O . THR A 1 91 ? 18.043 4.840 -4.058 1.00 86.00 91 THR A O 1
ATOM 710 N N . GLU A 1 92 ? 17.656 7.027 -4.363 1.00 83.25 92 GLU A N 1
ATOM 711 C CA . GLU A 1 92 ? 19.004 7.391 -4.788 1.00 83.25 92 GLU A CA 1
ATOM 712 C C . GLU A 1 92 ? 19.599 8.466 -3.892 1.00 83.25 92 GLU A C 1
ATOM 714 O O . GLU A 1 92 ? 18.904 9.367 -3.433 1.00 83.25 92 GLU A O 1
ATOM 719 N N . ILE A 1 93 ? 20.916 8.421 -3.702 1.00 83.81 93 ILE A N 1
ATOM 720 C CA . ILE A 1 93 ? 21.656 9.526 -3.097 1.00 83.81 93 ILE A CA 1
ATOM 721 C C . ILE A 1 93 ? 22.427 10.236 -4.207 1.00 83.81 93 ILE A C 1
ATOM 723 O O . ILE A 1 93 ? 23.334 9.656 -4.803 1.00 83.81 93 ILE A O 1
ATOM 727 N N . ARG A 1 94 ? 22.089 11.502 -4.464 1.00 84.06 94 ARG A N 1
ATOM 728 C CA . ARG A 1 94 ? 22.828 12.394 -5.374 1.00 84.06 94 ARG A CA 1
ATOM 729 C C . ARG A 1 94 ? 23.155 13.685 -4.644 1.00 84.06 94 ARG A C 1
ATOM 731 O O . ARG A 1 94 ? 22.311 14.213 -3.932 1.00 84.06 94 ARG A O 1
ATOM 738 N N . ASP A 1 95 ? 24.382 14.179 -4.764 1.00 88.62 95 ASP A N 1
ATOM 739 C CA . ASP A 1 95 ? 24.820 15.433 -4.123 1.00 88.62 95 ASP A CA 1
ATOM 740 C C . ASP A 1 95 ? 24.493 15.525 -2.619 1.00 88.62 95 ASP A C 1
ATOM 742 O O . ASP A 1 95 ? 24.093 16.570 -2.108 1.00 88.62 95 ASP A O 1
ATOM 746 N N . LYS A 1 96 ? 24.654 14.405 -1.895 1.00 86.56 96 LYS A N 1
ATOM 747 C CA . LYS A 1 96 ? 24.311 14.254 -0.463 1.00 86.56 96 LYS A CA 1
ATOM 748 C C . LYS A 1 96 ? 22.824 14.469 -0.137 1.00 86.56 96 LYS A C 1
ATOM 750 O O . LYS A 1 96 ? 22.477 14.663 1.027 1.00 86.56 96 LYS A O 1
ATOM 755 N N . ARG A 1 97 ? 21.948 14.423 -1.140 1.00 80.44 97 ARG A N 1
ATOM 756 C CA . ARG A 1 97 ? 20.492 14.485 -1.001 1.00 80.44 97 ARG A CA 1
ATOM 757 C C . ARG A 1 97 ? 19.881 13.144 -1.371 1.00 80.44 97 ARG A C 1
ATOM 759 O O . ARG A 1 97 ? 20.357 12.469 -2.282 1.00 80.44 97 ARG A O 1
ATOM 766 N N . LEU A 1 98 ? 18.838 12.780 -0.638 1.00 79.38 98 LEU A N 1
ATOM 767 C CA . LEU A 1 98 ? 18.045 11.592 -0.895 1.00 79.38 98 LEU A CA 1
ATOM 768 C C . LEU A 1 98 ? 16.944 11.949 -1.894 1.00 79.38 98 LEU A C 1
ATOM 770 O O . LEU A 1 98 ? 16.184 12.883 -1.652 1.00 79.38 98 LEU A O 1
ATOM 774 N N . TYR A 1 99 ? 16.870 11.211 -2.991 1.00 79.75 99 TYR A N 1
ATOM 775 C CA . TYR A 1 99 ? 15.824 11.323 -3.996 1.00 79.75 99 TYR A CA 1
ATOM 776 C C . TYR A 1 99 ? 15.046 10.021 -4.044 1.00 79.75 99 TYR A C 1
ATOM 778 O O . TYR A 1 99 ? 15.628 8.939 -3.963 1.00 79.75 99 TYR A O 1
ATOM 786 N N . TYR A 1 100 ? 13.739 10.139 -4.216 1.00 83.50 100 TYR A N 1
ATOM 787 C CA . TYR A 1 100 ? 12.883 9.027 -4.576 1.00 83.50 100 TYR A CA 1
ATOM 788 C C . TYR A 1 100 ? 12.366 9.285 -5.984 1.00 83.50 100 TYR A C 1
ATOM 790 O O . TYR A 1 100 ? 11.881 10.378 -6.272 1.00 83.50 100 TYR A O 1
ATOM 798 N N . TRP A 1 101 ? 12.489 8.303 -6.865 1.00 84.94 101 TRP A N 1
ATOM 799 C CA . TRP A 1 101 ? 11.834 8.354 -8.166 1.00 84.94 101 TRP A CA 1
ATOM 800 C C . TRP A 1 101 ? 11.080 7.058 -8.413 1.00 84.94 101 TRP A C 1
ATOM 802 O O . TRP A 1 101 ? 11.499 6.007 -7.926 1.00 84.94 101 TRP A O 1
ATOM 812 N N . THR A 1 102 ? 10.010 7.128 -9.198 1.00 89.38 102 THR A N 1
ATOM 813 C CA . THR A 1 102 ? 9.292 5.965 -9.730 1.00 89.38 102 THR A CA 1
ATOM 814 C C . THR A 1 102 ? 9.584 5.853 -11.214 1.00 89.38 102 THR A C 1
ATOM 816 O O . THR A 1 102 ? 9.579 6.852 -11.931 1.00 89.38 102 THR A O 1
ATOM 819 N N . ARG A 1 103 ? 9.885 4.640 -11.676 1.00 91.81 103 ARG A N 1
ATOM 820 C CA . ARG A 1 103 ? 10.159 4.357 -13.085 1.00 91.81 103 ARG A CA 1
ATOM 821 C C . ARG A 1 103 ? 9.325 3.186 -13.577 1.00 91.81 103 ARG A C 1
ATOM 823 O O . ARG A 1 103 ? 8.932 2.325 -12.795 1.00 91.81 103 ARG A O 1
ATOM 830 N N . VAL A 1 104 ? 9.122 3.159 -14.885 1.00 93.75 104 VAL A N 1
ATOM 831 C CA . VAL A 1 104 ? 8.487 2.054 -15.596 1.00 93.75 104 VAL A CA 1
ATOM 832 C C . VAL A 1 104 ? 9.558 0.988 -15.868 1.00 93.75 104 VAL A C 1
ATOM 834 O O . VAL A 1 104 ? 10.608 1.300 -16.432 1.00 93.75 104 VAL A O 1
ATOM 837 N N . VAL A 1 105 ? 9.334 -0.243 -15.410 1.00 93.88 105 VAL A N 1
ATOM 838 C CA . VAL A 1 105 ? 10.243 -1.396 -15.562 1.00 93.88 105 VAL A CA 1
ATOM 839 C C . VAL A 1 105 ? 9.485 -2.527 -16.238 1.00 93.88 105 VAL A C 1
ATOM 841 O O . VAL A 1 105 ? 8.321 -2.723 -15.923 1.00 93.88 105 VAL A O 1
ATOM 844 N N . ASP A 1 106 ? 10.115 -3.238 -17.167 1.00 93.31 106 ASP A N 1
ATOM 845 C CA . ASP A 1 106 ? 9.473 -4.342 -17.885 1.00 93.31 106 ASP A CA 1
ATOM 846 C C . ASP A 1 106 ? 9.302 -5.615 -17.023 1.00 93.31 106 ASP A C 1
ATOM 848 O O . ASP A 1 106 ? 9.797 -5.709 -15.893 1.00 93.31 106 ASP A O 1
ATOM 852 N N . ASP A 1 107 ? 8.628 -6.618 -17.586 1.00 88.88 107 ASP A N 1
ATOM 853 C CA . ASP A 1 107 ? 8.371 -7.935 -16.980 1.00 88.88 107 ASP A CA 1
ATOM 854 C C . ASP A 1 107 ? 9.640 -8.745 -16.637 1.00 88.88 107 ASP A C 1
ATOM 856 O O . ASP A 1 107 ? 9.549 -9.812 -16.027 1.00 88.88 107 ASP A O 1
ATOM 860 N N . THR A 1 108 ? 10.848 -8.275 -16.983 1.00 89.62 108 THR A N 1
ATOM 861 C CA . THR A 1 108 ? 12.087 -8.907 -16.489 1.00 89.62 108 THR A CA 1
ATOM 862 C C . THR A 1 108 ? 12.340 -8.612 -15.007 1.00 89.62 108 THR A C 1
ATOM 864 O O . THR A 1 108 ? 13.279 -9.152 -14.407 1.00 89.62 108 THR A O 1
ATOM 867 N N . LEU A 1 109 ? 11.496 -7.772 -14.396 1.00 91.81 109 LEU A N 1
ATOM 868 C CA . LEU A 1 109 ? 11.494 -7.481 -12.974 1.00 91.81 109 LEU A CA 1
ATOM 869 C C . LEU A 1 109 ? 11.401 -8.765 -12.145 1.00 91.81 109 LEU A C 1
ATOM 871 O O . LEU A 1 109 ? 10.407 -9.480 -12.170 1.00 91.81 109 LEU A O 1
ATOM 875 N N . ASN A 1 110 ? 12.419 -9.019 -11.325 1.00 93.19 110 ASN A N 1
ATOM 876 C CA . ASN A 1 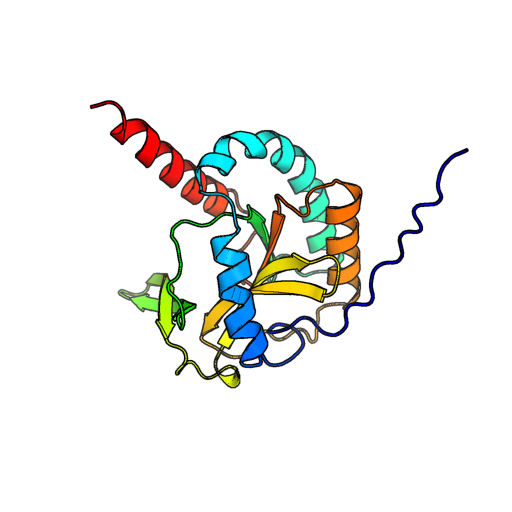110 ? 12.388 -10.129 -10.382 1.00 93.19 110 ASN A CA 1
ATOM 877 C C . ASN A 1 110 ? 11.497 -9.774 -9.170 1.00 93.19 110 ASN A C 1
ATOM 879 O O . ASN A 1 110 ? 11.900 -8.909 -8.381 1.00 93.19 110 ASN A O 1
ATOM 883 N N . PRO A 1 111 ? 10.365 -10.475 -8.936 1.00 92.94 111 PRO A N 1
ATOM 884 C CA . PRO A 1 111 ? 9.471 -10.195 -7.808 1.00 92.94 111 PRO A CA 1
ATOM 885 C C . PRO A 1 111 ? 10.153 -10.297 -6.435 1.00 92.94 111 PRO A C 1
ATOM 887 O O . PRO A 1 111 ? 9.735 -9.653 -5.478 1.00 92.94 111 PRO A O 1
ATOM 890 N N . SER A 1 112 ? 11.243 -11.067 -6.319 1.00 92.25 112 SER A N 1
ATOM 891 C CA . SER A 1 112 ? 12.005 -11.217 -5.074 1.00 92.25 112 SER A CA 1
ATOM 892 C C . SER A 1 112 ? 12.943 -10.037 -4.772 1.00 92.25 112 SER A C 1
ATOM 894 O O . SER A 1 112 ? 13.658 -10.066 -3.767 1.00 92.25 112 SER A O 1
ATOM 896 N N . LYS A 1 113 ? 13.059 -9.066 -5.685 1.00 93.50 113 LYS A N 1
ATOM 897 C CA . LYS A 1 113 ? 13.932 -7.883 -5.565 1.00 93.50 113 LYS A CA 1
ATOM 898 C C . LYS A 1 113 ? 13.154 -6.596 -5.305 1.00 93.50 113 LYS A C 1
ATOM 900 O O . LYS A 1 113 ? 13.767 -5.534 -5.193 1.00 93.50 113 LYS A O 1
ATOM 905 N N . VAL A 1 114 ? 11.837 -6.705 -5.205 1.00 95.31 114 VAL A N 1
ATOM 906 C CA . VAL A 1 114 ? 10.933 -5.598 -4.935 1.00 95.31 114 VAL A CA 1
ATOM 907 C C . VAL A 1 114 ? 9.986 -5.938 -3.793 1.00 95.31 114 VAL A C 1
ATOM 909 O O . VAL A 1 114 ? 9.725 -7.104 -3.495 1.00 95.31 114 VAL A O 1
ATOM 912 N N . CYS A 1 115 ? 9.453 -4.900 -3.165 1.00 95.25 115 CYS A N 1
ATOM 913 C CA . CYS A 1 115 ? 8.380 -4.990 -2.188 1.00 95.25 115 CYS A CA 1
ATOM 914 C C . CYS A 1 115 ? 7.243 -4.030 -2.554 1.00 95.25 115 CYS A C 1
ATOM 916 O O . CYS A 1 115 ? 7.403 -3.140 -3.391 1.00 95.25 115 CYS A O 1
ATOM 918 N N . GLY A 1 116 ? 6.074 -4.234 -1.955 1.00 95.81 116 GLY A N 1
ATOM 919 C CA . GLY A 1 116 ? 4.925 -3.361 -2.154 1.00 95.81 116 GLY A CA 1
ATOM 920 C C . GLY A 1 116 ? 5.181 -1.985 -1.539 1.00 95.81 116 GLY A C 1
ATOM 921 O O . GLY A 1 116 ? 5.700 -1.867 -0.420 1.00 95.81 116 GLY A O 1
ATOM 922 N N . ARG A 1 117 ? 4.825 -0.944 -2.289 1.00 94.25 117 ARG A N 1
ATOM 923 C CA . ARG A 1 117 ? 4.978 0.457 -1.896 1.00 94.25 117 ARG A CA 1
ATOM 924 C C . ARG A 1 117 ? 3.630 1.111 -1.660 1.00 94.25 117 ARG A C 1
ATOM 926 O O . ARG A 1 117 ? 3.409 1.599 -0.559 1.00 94.25 117 ARG A O 1
ATOM 933 N N . LYS A 1 118 ? 2.755 1.124 -2.664 1.00 95.62 118 LYS A N 1
ATOM 934 C CA . LYS A 1 118 ? 1.388 1.645 -2.543 1.00 95.62 118 LYS A CA 1
ATOM 935 C C . LYS A 1 118 ? 0.401 0.500 -2.676 1.00 95.62 118 LYS A C 1
ATOM 937 O O . LYS A 1 118 ? 0.564 -0.356 -3.546 1.00 95.62 118 LYS A O 1
ATOM 942 N N . PHE A 1 119 ? -0.604 0.505 -1.812 1.00 97.38 119 PHE A N 1
ATOM 943 C CA . PHE A 1 119 ? -1.606 -0.543 -1.708 1.00 97.38 119 PHE A CA 1
ATOM 944 C C . PHE A 1 119 ? -3.004 0.057 -1.789 1.00 97.38 119 PHE A C 1
ATOM 946 O O . PHE A 1 119 ? -3.273 1.090 -1.173 1.00 97.38 119 PHE A O 1
ATOM 953 N N . VAL A 1 120 ? -3.890 -0.620 -2.509 1.00 96.94 120 VAL A N 1
ATOM 954 C CA . VAL A 1 120 ? -5.335 -0.365 -2.505 1.00 96.94 120 VAL A CA 1
ATOM 955 C C . VAL A 1 120 ? -6.030 -1.407 -1.632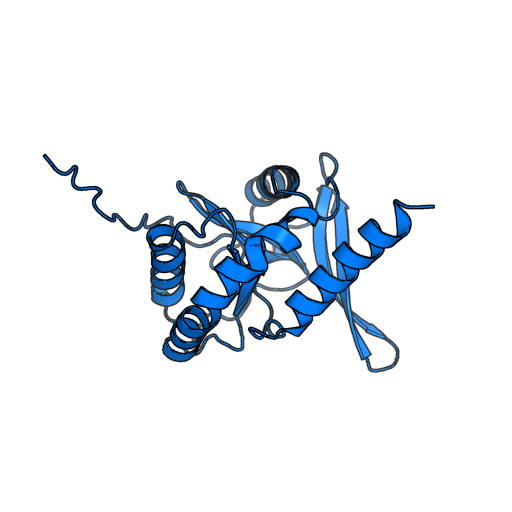 1.00 96.94 120 VAL A C 1
ATOM 957 O O . VAL A 1 120 ? -5.471 -2.478 -1.391 1.00 96.94 120 VAL A O 1
ATOM 960 N N . PHE A 1 121 ? -7.236 -1.111 -1.155 1.00 96.44 121 PHE A N 1
ATOM 961 C CA . PHE A 1 121 ? -8.109 -2.137 -0.596 1.00 96.44 121 PHE A CA 1
ATOM 962 C C . PHE A 1 121 ? -8.922 -2.804 -1.712 1.00 96.44 121 PHE A C 1
ATOM 964 O O . PHE A 1 121 ? -9.701 -2.144 -2.396 1.00 96.44 121 PHE A O 1
ATOM 971 N N . ASP A 1 122 ? -8.764 -4.113 -1.858 1.00 90.81 122 ASP A N 1
ATOM 972 C CA . ASP A 1 122 ? -9.572 -4.972 -2.713 1.00 90.81 122 ASP A CA 1
ATOM 973 C C . ASP A 1 122 ? -10.504 -5.841 -1.841 1.00 90.81 122 ASP A C 1
ATOM 975 O O . ASP A 1 122 ? -10.029 -6.517 -0.927 1.00 90.81 122 ASP A O 1
ATOM 979 N N . PRO A 1 123 ? -11.825 -5.874 -2.091 1.00 87.62 123 PRO A N 1
ATOM 980 C CA . PRO A 1 123 ? -12.754 -6.649 -1.265 1.00 87.62 123 PRO A CA 1
ATOM 981 C C . PRO A 1 123 ? -12.500 -8.163 -1.233 1.00 87.62 123 PRO A C 1
ATOM 983 O O . PRO A 1 123 ? -12.951 -8.830 -0.302 1.00 87.62 123 PRO A O 1
ATOM 986 N N . GLN A 1 124 ? -11.833 -8.725 -2.244 1.00 86.88 124 GLN A N 1
ATOM 987 C CA . GLN A 1 124 ? -11.547 -10.160 -2.329 1.00 86.88 124 GLN A CA 1
ATOM 988 C C . GLN A 1 124 ? -10.176 -10.502 -1.731 1.00 86.88 124 GLN A C 1
ATOM 990 O O . GLN A 1 124 ? -10.023 -11.559 -1.118 1.00 86.88 124 GLN A O 1
ATOM 995 N N . HIS A 1 125 ? -9.197 -9.611 -1.894 1.00 87.69 125 HIS A N 1
ATOM 996 C CA . HIS A 1 125 ? -7.785 -9.867 -1.593 1.00 87.69 125 HIS A CA 1
ATOM 997 C C . HIS A 1 125 ? -7.218 -8.999 -0.458 1.00 87.69 125 HIS A C 1
ATOM 999 O O . HIS A 1 125 ? -6.061 -9.169 -0.073 1.00 87.69 125 HIS A O 1
ATOM 1005 N N . GLY A 1 126 ? -8.010 -8.096 0.119 1.00 93.31 126 GLY A N 1
ATOM 1006 C CA . GLY A 1 126 ? -7.574 -7.181 1.169 1.00 93.31 126 GLY A CA 1
ATOM 1007 C C . GLY A 1 126 ? -6.632 -6.109 0.627 1.00 93.31 126 GLY A C 1
ATOM 1008 O O . GLY A 1 126 ? -6.845 -5.567 -0.452 1.00 93.31 126 GLY A O 1
ATOM 1009 N N . LEU A 1 127 ? -5.584 -5.760 1.378 1.00 96.31 127 LEU A N 1
ATOM 1010 C CA . LEU A 1 127 ? -4.589 -4.808 0.879 1.00 96.31 127 LEU A CA 1
ATOM 1011 C C . LEU A 1 127 ? -3.778 -5.433 -0.256 1.00 96.31 127 LEU A C 1
ATOM 1013 O O . LEU A 1 127 ? -3.125 -6.459 -0.066 1.00 96.31 127 LEU A O 1
ATOM 1017 N N . TYR A 1 128 ? -3.771 -4.774 -1.411 1.00 97.06 128 TYR A N 1
ATOM 1018 C CA . TYR A 1 128 ? -3.134 -5.284 -2.616 1.00 97.06 128 TYR A CA 1
ATOM 1019 C C . TYR A 1 128 ? -2.214 -4.233 -3.250 1.00 97.06 128 TYR A C 1
ATOM 1021 O O . TYR A 1 128 ? -2.628 -3.082 -3.419 1.00 97.06 128 TYR A O 1
ATOM 1029 N N . PRO A 1 129 ? -0.954 -4.577 -3.573 1.00 96.94 129 PRO A N 1
ATOM 1030 C CA . PRO A 1 129 ? 0.011 -3.615 -4.088 1.00 96.94 129 PRO A CA 1
ATOM 1031 C C . PRO A 1 129 ? -0.274 -3.252 -5.547 1.00 96.94 129 PRO A C 1
ATOM 1033 O O . PRO A 1 129 ? -0.587 -4.119 -6.363 1.00 96.94 129 PRO A O 1
ATOM 1036 N N . TYR A 1 130 ? -0.079 -1.979 -5.886 1.00 96.56 130 TYR A N 1
ATOM 1037 C CA . TYR A 1 130 ? -0.163 -1.495 -7.268 1.00 96.56 130 TYR A CA 1
ATOM 1038 C C . TYR A 1 130 ? 1.055 -0.662 -7.716 1.00 96.56 130 TYR A C 1
ATOM 1040 O O . TYR A 1 130 ? 1.273 -0.464 -8.906 1.00 96.56 130 TYR A O 1
ATOM 1048 N N . GLU A 1 131 ? 1.900 -0.236 -6.772 1.00 95.94 131 GLU A N 1
ATOM 1049 C CA . GLU A 1 131 ? 3.246 0.284 -7.039 1.00 95.94 131 GLU A CA 1
ATOM 1050 C C . GLU A 1 131 ? 4.262 -0.418 -6.135 1.00 95.94 131 GLU A C 1
ATOM 1052 O O . GLU A 1 131 ? 3.952 -0.788 -4.993 1.00 95.94 131 GLU A O 1
ATOM 1057 N N . PHE A 1 132 ? 5.499 -0.552 -6.616 1.00 96.19 132 PHE A N 1
ATOM 1058 C CA . PHE A 1 132 ? 6.562 -1.288 -5.936 1.00 96.19 132 PHE A CA 1
ATOM 1059 C C . PHE A 1 132 ? 7.744 -0.406 -5.543 1.00 96.19 132 PHE A C 1
ATOM 1061 O O . PHE A 1 132 ? 7.934 0.692 -6.059 1.00 96.19 132 PHE A O 1
ATOM 1068 N N . HIS A 1 133 ? 8.583 -0.911 -4.644 1.00 93.81 133 HIS A N 1
ATOM 1069 C CA . HIS A 1 133 ? 9.872 -0.331 -4.293 1.00 93.81 133 HIS A CA 1
ATOM 1070 C C . HIS A 1 133 ? 10.993 -1.350 -4.506 1.00 93.81 133 HIS A C 1
ATOM 1072 O O . HIS A 1 133 ? 10.848 -2.514 -4.138 1.00 93.81 133 HIS A O 1
ATOM 1078 N N . GLU A 1 134 ? 12.120 -0.917 -5.072 1.00 93.00 134 GLU A N 1
ATOM 1079 C CA . GLU A 1 134 ? 13.334 -1.729 -5.144 1.00 93.00 134 GLU A CA 1
ATOM 1080 C C . GLU A 1 134 ? 13.931 -1.941 -3.762 1.00 93.00 134 GLU A C 1
ATOM 1082 O O . GLU A 1 134 ? 14.322 -0.992 -3.084 1.00 93.00 134 GLU A O 1
ATOM 1087 N N . GLY A 1 135 ? 14.088 -3.204 -3.384 1.00 90.12 135 GLY A N 1
ATOM 1088 C CA . GLY A 1 135 ? 14.680 -3.563 -2.111 1.00 90.12 135 GLY A CA 1
ATOM 1089 C C . GLY A 1 135 ? 13.977 -4.734 -1.439 1.00 90.12 135 GLY A C 1
ATOM 1090 O O . GLY A 1 135 ? 13.036 -5.316 -1.983 1.00 90.12 135 GLY A O 1
ATOM 1091 N N . PRO A 1 136 ? 14.469 -5.118 -0.253 1.00 87.06 136 PRO A N 1
ATOM 1092 C CA . PRO A 1 136 ? 13.848 -6.171 0.531 1.00 87.06 136 PRO A CA 1
ATOM 1093 C C . PRO A 1 136 ? 12.474 -5.733 1.053 1.00 87.06 136 PRO A C 1
ATOM 1095 O O . PRO A 1 136 ? 12.170 -4.541 1.146 1.00 87.06 136 PRO A O 1
ATOM 1098 N N . MET A 1 137 ? 11.666 -6.711 1.462 1.00 89.44 137 MET A N 1
ATOM 1099 C CA . MET A 1 137 ? 10.461 -6.438 2.245 1.00 89.44 137 MET A CA 1
ATOM 1100 C C . MET A 1 137 ? 10.813 -5.673 3.531 1.00 89.44 137 MET A C 1
ATOM 1102 O O . MET A 1 137 ? 11.891 -5.892 4.100 1.00 89.44 137 MET A O 1
ATOM 1106 N N . PRO A 1 138 ? 9.928 -4.776 3.996 1.00 87.00 138 PRO A N 1
ATOM 1107 C CA . PRO A 1 138 ? 10.136 -4.087 5.260 1.00 87.00 138 PRO A CA 1
ATOM 1108 C C . PRO A 1 138 ? 10.169 -5.083 6.427 1.00 87.00 138 PRO A C 1
ATOM 1110 O O . PRO A 1 138 ? 9.514 -6.123 6.406 1.00 87.00 138 PRO A O 1
ATOM 1113 N N . ASP A 1 139 ? 10.928 -4.747 7.470 1.00 89.12 139 ASP A N 1
ATOM 1114 C CA . ASP A 1 139 ? 10.881 -5.480 8.734 1.00 89.12 139 ASP A CA 1
ATOM 1115 C C . ASP A 1 139 ? 9.583 -5.136 9.473 1.00 89.12 139 ASP A C 1
ATOM 1117 O O . ASP A 1 139 ? 9.402 -4.009 9.936 1.00 89.12 139 ASP A O 1
ATOM 1121 N N . LEU A 1 140 ? 8.691 -6.121 9.572 1.00 91.38 140 LEU A N 1
ATOM 1122 C CA . LEU A 1 140 ? 7.400 -6.013 10.251 1.00 91.38 140 LEU A CA 1
ATOM 1123 C C . LEU A 1 140 ? 7.387 -6.705 11.616 1.00 91.38 140 LEU A C 1
ATOM 1125 O O . LEU A 1 140 ? 6.323 -6.851 12.208 1.00 91.38 140 LEU A O 1
ATOM 1129 N N . SER A 1 141 ? 8.541 -7.124 12.145 1.00 90.56 141 SER A N 1
ATOM 1130 C CA . SER A 1 141 ? 8.625 -7.866 13.416 1.00 90.56 141 SER A CA 1
ATOM 1131 C C . SER A 1 141 ? 8.007 -7.134 14.613 1.00 90.56 141 SER A C 1
ATOM 1133 O O . SER A 1 141 ? 7.621 -7.771 15.591 1.00 90.56 141 SER A O 1
ATOM 1135 N N . LYS A 1 142 ? 7.911 -5.802 14.535 1.00 88.88 142 LYS A N 1
ATOM 1136 C CA . LYS A 1 142 ? 7.321 -4.935 15.564 1.00 88.88 142 LYS A CA 1
ATOM 1137 C C . LYS A 1 142 ? 5.904 -4.459 15.243 1.00 88.88 142 LYS A C 1
ATOM 1139 O O . LYS A 1 142 ? 5.318 -3.763 16.062 1.00 88.88 142 LYS A O 1
ATOM 1144 N N . VAL A 1 143 ? 5.375 -4.795 14.069 1.00 92.50 143 VAL A N 1
ATOM 1145 C CA . VAL A 1 143 ? 4.032 -4.390 13.646 1.00 92.50 143 VAL A CA 1
ATOM 1146 C C . VAL A 1 143 ? 3.039 -5.431 14.146 1.00 92.50 143 VAL A C 1
ATOM 1148 O O . VAL A 1 143 ? 3.121 -6.595 13.757 1.00 92.50 143 VAL A O 1
ATOM 1151 N N . ASP A 1 144 ? 2.089 -5.025 14.991 1.00 94.94 144 ASP A N 1
ATOM 1152 C CA . ASP A 1 144 ? 0.957 -5.889 15.338 1.00 94.94 144 ASP A CA 1
ATOM 1153 C C . ASP A 1 144 ? 0.114 -6.122 14.067 1.00 94.94 144 ASP A C 1
ATOM 1155 O O . ASP A 1 144 ? -0.387 -5.153 13.487 1.00 94.94 144 ASP A O 1
ATOM 1159 N N . PRO A 1 145 ? -0.084 -7.378 13.616 1.00 91.06 145 PRO A N 1
ATOM 1160 C CA . PRO A 1 145 ? -0.885 -7.678 12.431 1.00 91.06 145 PRO A CA 1
ATOM 1161 C C . PRO A 1 145 ? -2.313 -7.115 12.472 1.00 91.06 145 PRO A C 1
ATOM 1163 O O . PRO A 1 145 ? -2.904 -6.887 11.414 1.00 91.06 145 PRO A O 1
ATOM 1166 N N . LYS A 1 146 ? -2.868 -6.850 13.666 1.00 95.19 146 LYS A N 1
ATOM 1167 C CA . LYS A 1 146 ? -4.177 -6.199 13.824 1.00 95.19 146 LYS A CA 1
ATOM 1168 C C . LYS A 1 146 ? -4.220 -4.792 13.239 1.00 95.19 146 LYS A C 1
ATOM 1170 O O . LYS A 1 146 ? -5.310 -4.347 12.898 1.00 95.19 146 LYS A O 1
ATOM 1175 N N . PHE A 1 147 ? -3.082 -4.116 13.073 1.00 95.50 147 PHE A N 1
ATOM 1176 C CA . PHE A 1 147 ? -3.028 -2.805 12.429 1.00 95.50 147 PHE A CA 1
ATOM 1177 C C . PHE A 1 147 ? -3.721 -2.820 11.059 1.00 95.50 147 PHE A C 1
ATOM 1179 O O . PHE A 1 147 ? -4.621 -2.022 10.814 1.00 95.50 147 PHE A O 1
ATOM 1186 N N . PHE A 1 148 ? -3.365 -3.771 10.188 1.00 95.44 148 PHE A N 1
ATOM 1187 C CA . PHE A 1 148 ? -3.917 -3.847 8.831 1.00 95.44 148 PHE A CA 1
ATOM 1188 C C . PHE A 1 148 ? -5.420 -4.125 8.831 1.00 95.44 148 PHE A C 1
ATOM 1190 O O . PHE A 1 148 ? -6.164 -3.564 8.026 1.00 95.44 148 PHE A O 1
ATOM 1197 N N . LEU A 1 149 ? -5.874 -4.952 9.773 1.00 94.50 149 LEU A N 1
ATOM 1198 C CA . LEU A 1 149 ? -7.291 -5.212 9.983 1.00 94.50 149 LEU A CA 1
ATOM 1199 C C . LEU A 1 149 ? -8.030 -3.928 10.384 1.00 94.50 149 LEU A C 1
ATOM 1201 O O . LEU A 1 149 ? -8.992 -3.542 9.733 1.00 94.50 149 LEU A O 1
ATOM 1205 N N . ARG A 1 150 ? -7.543 -3.218 11.404 1.00 96.75 150 ARG A N 1
ATOM 1206 C CA . ARG A 1 150 ? -8.169 -1.979 11.892 1.00 96.75 150 ARG A CA 1
ATOM 1207 C C . ARG A 1 150 ? -8.146 -0.864 10.853 1.00 96.75 150 ARG A C 1
ATOM 1209 O O . ARG A 1 150 ? -9.109 -0.113 10.742 1.00 96.75 150 ARG A O 1
ATOM 1216 N N . PHE A 1 151 ? -7.070 -0.777 10.076 1.00 96.44 151 PHE A N 1
ATOM 1217 C CA . PHE A 1 151 ? -6.950 0.167 8.973 1.00 96.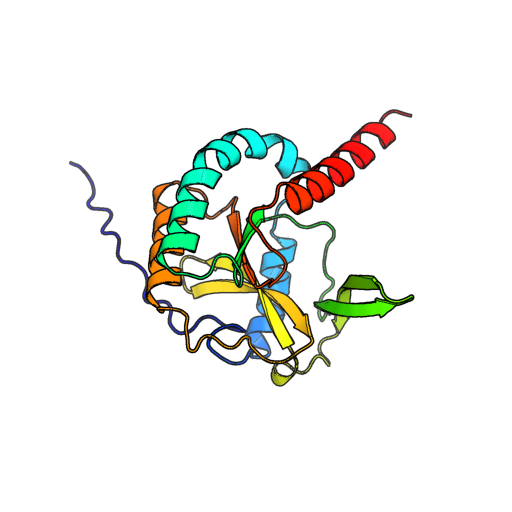44 151 PHE A CA 1
ATOM 1218 C C . PHE A 1 151 ? -7.993 -0.101 7.885 1.00 96.44 151 PHE A C 1
ATOM 1220 O O . PHE A 1 151 ? -8.734 0.802 7.507 1.00 96.44 151 PHE A O 1
ATOM 1227 N N . THR A 1 152 ? -8.102 -1.345 7.417 1.00 96.19 152 THR A N 1
ATOM 1228 C CA . THR A 1 152 ? -9.079 -1.706 6.377 1.00 96.19 152 THR A CA 1
ATOM 1229 C C . THR A 1 152 ? -10.522 -1.595 6.871 1.00 96.19 152 THR A C 1
ATOM 1231 O O . THR A 1 152 ? -11.359 -1.051 6.155 1.00 96.19 152 THR A O 1
ATOM 1234 N N . GLU A 1 153 ? -10.809 -1.992 8.117 1.00 96.06 153 GLU A N 1
ATOM 1235 C CA . GLU A 1 153 ? -12.101 -1.746 8.777 1.00 96.06 153 GLU A CA 1
ATOM 1236 C C . GLU A 1 153 ? -12.456 -0.256 8.791 1.00 96.06 153 GLU A C 1
ATOM 1238 O O . GLU A 1 153 ? -13.598 0.109 8.501 1.00 96.06 153 GLU A O 1
ATOM 1243 N N . TYR A 1 154 ? -11.486 0.608 9.108 1.00 97.12 154 TYR A N 1
ATOM 1244 C CA . TYR A 1 154 ? -11.690 2.052 9.112 1.00 97.12 154 TYR A CA 1
ATOM 1245 C C . TYR A 1 154 ? -12.039 2.568 7.714 1.00 97.12 154 TYR A C 1
ATOM 1247 O O . TYR A 1 154 ? -13.012 3.311 7.587 1.00 97.12 154 TYR A O 1
ATOM 1255 N N . LEU A 1 155 ? -11.295 2.155 6.678 1.00 96.62 155 LEU A N 1
ATOM 1256 C CA . LEU A 1 155 ? -11.575 2.563 5.299 1.00 96.62 155 LEU A CA 1
ATOM 1257 C C . LEU A 1 155 ? -12.974 2.132 4.852 1.00 96.62 155 LEU A C 1
ATOM 1259 O O . LEU A 1 155 ? -13.709 2.942 4.298 1.00 96.62 155 LEU A O 1
ATOM 1263 N N . VAL A 1 156 ? -13.354 0.881 5.118 1.00 96.00 156 VAL A N 1
ATOM 1264 C CA . VAL A 1 156 ? -14.666 0.338 4.732 1.00 96.00 156 VAL A CA 1
ATOM 1265 C C . VAL A 1 156 ? -15.799 1.053 5.469 1.00 96.00 156 VAL A C 1
ATOM 1267 O O . VAL A 1 156 ? -16.778 1.450 4.847 1.00 96.00 156 VAL A O 1
ATOM 1270 N N . THR A 1 157 ? -15.663 1.254 6.782 1.00 97.06 157 THR A N 1
ATOM 1271 C CA . THR A 1 157 ? -16.716 1.862 7.619 1.00 97.06 157 THR A CA 1
ATOM 1272 C C . THR A 1 157 ? -17.001 3.316 7.242 1.00 97.06 157 THR A C 1
ATOM 1274 O O . THR A 1 157 ? -18.119 3.785 7.440 1.00 97.06 157 THR A O 1
ATOM 1277 N N . HIS A 1 158 ? -16.003 4.022 6.710 1.00 96.25 158 HIS A N 1
ATOM 1278 C CA . HIS A 1 158 ? -16.118 5.425 6.310 1.00 96.25 158 HIS A CA 1
ATOM 1279 C C . HIS A 1 158 ? -16.186 5.609 4.787 1.00 96.25 158 HIS A C 1
ATOM 1281 O O . HIS A 1 158 ? -16.031 6.726 4.320 1.00 96.25 158 HIS A O 1
ATOM 1287 N N . GLU A 1 159 ? -16.393 4.534 4.017 1.00 95.50 159 GLU A N 1
ATOM 1288 C CA . GLU A 1 159 ? -16.519 4.581 2.548 1.00 95.50 159 GLU A CA 1
ATOM 1289 C C . GLU A 1 159 ? -15.282 5.160 1.819 1.00 95.50 159 GLU A C 1
ATOM 1291 O O . GLU A 1 159 ? -15.359 5.627 0.687 1.00 95.50 159 GLU A O 1
ATOM 1296 N N . LEU A 1 160 ? -14.096 5.053 2.428 1.00 95.69 160 LEU A N 1
ATOM 1297 C CA . LEU A 1 160 ? -12.844 5.638 1.928 1.00 95.69 160 LEU A CA 1
ATOM 1298 C C . LEU A 1 160 ? -12.045 4.706 1.006 1.00 95.69 160 LEU A C 1
ATOM 1300 O O . LEU A 1 160 ? -10.964 5.076 0.551 1.00 95.69 160 LEU A O 1
ATOM 1304 N N . THR A 1 161 ? -12.521 3.489 0.729 1.00 95.50 161 THR A N 1
ATOM 1305 C CA . THR A 1 161 ? -11.747 2.459 0.003 1.00 95.50 161 THR A CA 1
ATOM 1306 C C . THR A 1 161 ? -11.419 2.829 -1.444 1.00 95.50 161 THR A C 1
ATOM 1308 O O . THR A 1 161 ? -10.455 2.307 -1.994 1.00 95.50 161 THR A O 1
ATOM 1311 N N . SER A 1 162 ? -12.199 3.720 -2.064 1.00 93.44 162 SER A N 1
ATOM 1312 C CA . SER A 1 162 ? -11.930 4.265 -3.403 1.00 93.44 162 SER A CA 1
ATOM 1313 C C . SER A 1 162 ? -11.119 5.564 -3.388 1.00 93.44 162 SER A C 1
ATOM 1315 O O . SER A 1 162 ? -10.783 6.074 -4.452 1.00 93.44 162 SER A O 1
ATOM 1317 N N . ILE A 1 163 ? -10.819 6.109 -2.205 1.00 93.81 163 ILE A N 1
ATOM 1318 C CA . ILE A 1 163 ? -10.141 7.402 -2.033 1.00 93.81 163 ILE A CA 1
ATOM 1319 C C . ILE A 1 163 ? -8.746 7.205 -1.450 1.00 93.81 163 ILE A C 1
ATOM 1321 O O . ILE A 1 163 ? -7.792 7.8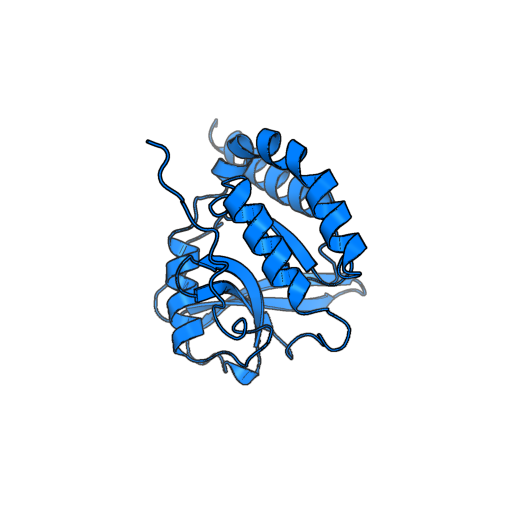15 -1.926 1.00 93.81 163 ILE A O 1
ATOM 1325 N N . LEU A 1 164 ? -8.612 6.362 -0.425 1.00 95.00 164 LEU A N 1
ATOM 1326 C CA . LEU A 1 164 ? -7.378 6.192 0.329 1.00 95.00 164 LEU A CA 1
ATOM 1327 C C . LEU A 1 164 ? -6.794 4.794 0.183 1.00 95.00 164 LEU A C 1
ATOM 1329 O O . LEU A 1 164 ? -7.490 3.782 0.257 1.00 95.00 164 LEU A O 1
ATOM 1333 N N . GLY A 1 165 ? -5.474 4.765 0.051 1.00 95.25 165 GLY A N 1
ATOM 1334 C CA . GLY A 1 165 ? -4.662 3.565 0.135 1.00 95.25 165 GLY A CA 1
ATOM 1335 C C . GLY A 1 165 ? -3.643 3.638 1.268 1.00 95.25 165 GLY A C 1
ATOM 1336 O O . GLY A 1 165 ? -3.466 4.672 1.918 1.00 95.25 165 GLY A O 1
ATOM 1337 N N . LEU A 1 166 ? -2.964 2.515 1.496 1.00 95.94 166 LEU A N 1
ATOM 1338 C CA . LEU A 1 166 ? -1.816 2.440 2.397 1.00 95.94 166 LEU A CA 1
ATOM 1339 C C . LEU A 1 166 ? -0.536 2.680 1.594 1.00 95.94 166 LEU A C 1
ATOM 1341 O O . LEU A 1 166 ? -0.359 2.092 0.524 1.00 95.94 166 LEU A O 1
ATOM 1345 N N . ILE A 1 167 ? 0.397 3.455 2.141 1.00 93.31 167 ILE A N 1
ATOM 1346 C CA . ILE A 1 167 ? 1.749 3.582 1.595 1.00 93.31 167 ILE A CA 1
ATOM 1347 C C . ILE A 1 167 ? 2.786 3.079 2.603 1.00 93.31 167 ILE A C 1
ATOM 1349 O O . ILE A 1 167 ? 2.802 3.483 3.761 1.00 93.31 167 ILE A O 1
ATOM 1353 N N . ASN A 1 168 ? 3.661 2.183 2.147 1.00 90.75 168 ASN A N 1
ATOM 1354 C CA . ASN A 1 168 ? 4.858 1.720 2.844 1.00 90.75 168 ASN A CA 1
ATOM 1355 C C . ASN A 1 168 ? 6.024 2.654 2.521 1.00 90.75 168 ASN A C 1
ATOM 1357 O O . ASN A 1 168 ? 6.795 2.452 1.573 1.00 90.75 168 ASN A O 1
ATOM 1361 N N . ASP A 1 169 ? 6.144 3.710 3.307 1.00 78.31 169 ASP A N 1
ATOM 1362 C CA . ASP A 1 169 ? 7.244 4.640 3.184 1.00 78.31 169 ASP A CA 1
ATOM 1363 C C . ASP A 1 169 ? 7.675 5.131 4.555 1.00 78.31 169 ASP A C 1
ATOM 1365 O O . ASP A 1 169 ? 6.919 5.781 5.267 1.00 78.31 169 ASP A O 1
ATOM 1369 N N . ARG A 1 170 ? 8.946 4.888 4.884 1.00 61.03 170 ARG A N 1
ATOM 1370 C CA . ARG A 1 170 ? 9.563 5.399 6.113 1.00 61.03 170 ARG A CA 1
ATOM 1371 C C . ARG A 1 170 ? 9.592 6.929 6.175 1.00 61.03 170 ARG A C 1
ATOM 1373 O O . ARG A 1 170 ? 9.879 7.486 7.230 1.00 61.03 170 ARG A O 1
ATOM 1380 N N . LEU A 1 171 ? 9.353 7.599 5.045 1.00 52.53 171 LEU A N 1
ATOM 1381 C CA . LEU A 1 171 ? 9.193 9.049 4.948 1.00 52.53 171 LEU A CA 1
ATOM 1382 C C . LEU A 1 171 ? 7.734 9.492 4.764 1.00 52.53 171 LEU A C 1
ATOM 1384 O O . LEU A 1 171 ? 7.483 10.698 4.838 1.00 52.53 171 LEU A O 1
ATOM 1388 N N . ALA A 1 172 ? 6.778 8.568 4.591 1.00 47.62 172 ALA A N 1
ATOM 1389 C CA . ALA A 1 172 ? 5.354 8.888 4.639 1.00 47.62 172 ALA A CA 1
ATOM 1390 C C . ALA A 1 172 ? 4.937 9.064 6.092 1.00 47.62 172 ALA A C 1
ATOM 1392 O O . ALA A 1 172 ? 4.196 8.278 6.670 1.00 47.62 172 ALA A O 1
ATOM 1393 N N . LEU A 1 173 ? 5.382 10.170 6.675 1.00 43.91 173 LEU A N 1
ATOM 1394 C CA . LEU A 1 173 ? 4.533 10.810 7.653 1.00 43.91 173 LEU A CA 1
ATOM 1395 C C . LEU A 1 173 ? 3.179 11.088 6.979 1.00 43.91 173 LEU A C 1
ATOM 1397 O O . LEU A 1 173 ? 3.106 11.333 5.772 1.00 43.91 173 LEU A O 1
ATOM 1401 N N . LEU A 1 174 ? 2.126 11.165 7.787 1.00 46.16 174 LEU A N 1
ATOM 1402 C CA . LEU A 1 174 ? 0.900 11.911 7.485 1.00 46.16 174 LEU A CA 1
ATOM 1403 C C . LEU A 1 174 ? 1.218 13.414 7.335 1.00 46.16 174 LEU A C 1
ATOM 1405 O O . LEU A 1 174 ? 0.621 14.266 7.990 1.00 46.16 174 LEU A O 1
ATOM 1409 N N . THR A 1 175 ? 2.252 13.762 6.573 1.00 36.44 175 THR A N 1
ATOM 1410 C CA . THR A 1 175 ? 2.651 15.132 6.337 1.00 36.44 175 THR A CA 1
ATOM 1411 C C . THR A 1 175 ? 1.855 15.655 5.170 1.00 36.44 175 THR A C 1
ATOM 1413 O O . THR A 1 175 ? 1.781 15.075 4.088 1.00 36.44 175 THR A O 1
ATOM 1416 N N . THR A 1 176 ? 1.365 16.861 5.385 1.00 37.88 176 THR A N 1
ATOM 1417 C CA . THR A 1 176 ? 0.913 17.795 4.366 1.00 37.88 176 THR A CA 1
ATOM 1418 C C . THR A 1 176 ? 1.881 17.946 3.187 1.00 37.88 176 THR A C 1
ATOM 1420 O O . THR A 1 176 ? 1.481 18.523 2.197 1.00 37.88 176 THR A O 1
ATOM 1423 N N . LYS A 1 177 ? 3.118 17.425 3.230 1.00 36.41 177 LYS A N 1
ATOM 1424 C CA . LYS A 1 177 ? 4.090 17.506 2.131 1.00 36.41 177 LYS A CA 1
ATOM 1425 C C . LYS A 1 177 ? 3.712 16.690 0.898 1.00 36.41 177 LYS A C 1
ATOM 1427 O O . LYS A 1 177 ? 3.798 17.237 -0.189 1.00 36.41 177 LYS A O 1
ATOM 1432 N N . ASN A 1 178 ? 3.262 15.442 1.049 1.00 45.66 178 ASN A N 1
ATOM 1433 C CA . ASN A 1 178 ? 2.811 14.663 -0.114 1.00 45.66 178 ASN A CA 1
ATOM 1434 C C . ASN A 1 178 ? 1.492 15.237 -0.657 1.00 45.66 178 ASN A C 1
ATOM 1436 O O . ASN A 1 178 ? 1.324 15.370 -1.859 1.00 45.66 178 ASN A O 1
ATOM 1440 N N . TYR A 1 179 ? 0.612 15.698 0.241 1.00 49.25 179 TYR A N 1
ATOM 1441 C CA . TYR A 1 179 ? -0.597 16.447 -0.121 1.00 49.25 179 TYR A CA 1
ATOM 1442 C C . TYR A 1 179 ? -0.293 17.740 -0.880 1.00 49.25 179 TYR A C 1
ATOM 1444 O O . TYR A 1 179 ? -0.946 18.033 -1.872 1.00 49.25 179 TYR A O 1
ATOM 1452 N N . GLU A 1 180 ? 0.661 18.540 -0.410 1.00 44.56 180 GLU A N 1
ATOM 1453 C CA . GLU A 1 180 ? 1.043 19.800 -1.040 1.00 44.56 180 GLU A CA 1
ATOM 1454 C C . GLU A 1 180 ? 1.749 19.555 -2.369 1.00 44.56 180 GLU A C 1
ATOM 1456 O O . GLU A 1 180 ? 1.457 20.280 -3.307 1.00 44.56 180 GLU A O 1
ATOM 1461 N N . GLU A 1 181 ? 2.615 18.547 -2.497 1.00 51.44 181 GLU A N 1
ATOM 1462 C CA . GLU A 1 181 ? 3.240 18.196 -3.780 1.00 51.44 181 GLU A CA 1
ATOM 1463 C C . GLU A 1 181 ? 2.202 17.728 -4.811 1.00 51.44 181 GLU A C 1
ATOM 1465 O O . GLU A 1 181 ? 2.183 18.257 -5.925 1.00 51.44 181 GLU A O 1
ATOM 1470 N N . ASP A 1 182 ? 1.281 16.842 -4.421 1.00 53.16 182 ASP A N 1
ATOM 1471 C CA . ASP A 1 182 ? 0.200 16.356 -5.287 1.00 53.16 182 ASP A CA 1
ATOM 1472 C C . ASP A 1 182 ? -0.768 17.501 -5.671 1.00 53.16 182 ASP A C 1
ATOM 1474 O O . ASP A 1 182 ? -1.134 17.666 -6.840 1.00 53.16 182 ASP A O 1
ATOM 1478 N N . LEU A 1 183 ? -1.121 18.378 -4.721 1.00 51.25 183 LEU A N 1
ATOM 1479 C CA . LEU A 1 183 ? -1.961 19.558 -4.974 1.00 51.25 183 LEU A CA 1
ATOM 1480 C C . LEU A 1 183 ? -1.259 20.638 -5.804 1.00 51.25 183 LEU A C 1
ATOM 1482 O O . LEU A 1 183 ? -1.904 21.283 -6.632 1.00 51.25 183 LEU A O 1
ATOM 1486 N N . LEU A 1 184 ? 0.036 20.876 -5.588 1.00 51.69 184 LEU A N 1
ATOM 1487 C CA . LEU A 1 184 ? 0.831 21.829 -6.368 1.00 51.69 184 LEU A CA 1
ATOM 1488 C C . LEU A 1 184 ? 0.990 21.338 -7.809 1.00 51.69 184 LEU A C 1
ATOM 1490 O O . 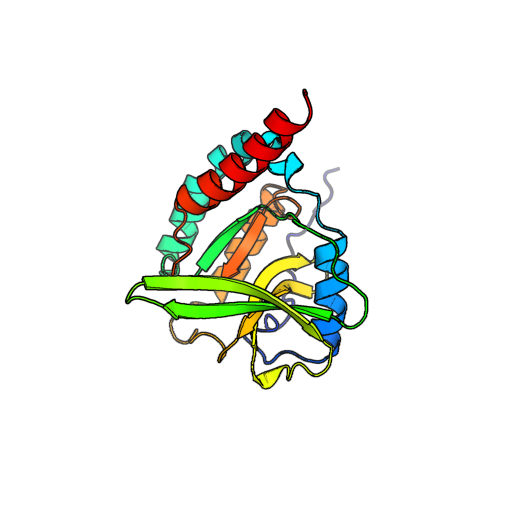LEU A 1 184 ? 0.864 22.139 -8.739 1.00 51.69 184 LEU A O 1
ATOM 1494 N N . TYR A 1 185 ? 1.205 20.034 -8.003 1.00 50.09 185 TYR A N 1
ATOM 1495 C CA . TYR A 1 185 ? 1.276 19.426 -9.328 1.00 50.09 185 TYR A CA 1
ATOM 1496 C C . TYR A 1 185 ? -0.058 19.552 -10.080 1.00 50.09 185 TYR A C 1
ATOM 1498 O O . TYR A 1 185 ? -0.075 20.108 -11.183 1.00 50.09 185 TYR A O 1
ATOM 1506 N N . SER A 1 186 ? -1.178 19.161 -9.461 1.00 51.25 186 SER A N 1
ATOM 1507 C CA . SER A 1 186 ? -2.522 19.290 -10.052 1.00 51.25 186 SER A CA 1
ATOM 1508 C C . SER A 1 186 ? -2.867 20.750 -10.407 1.00 51.25 186 SER A C 1
ATOM 1510 O O . SER A 1 186 ? -3.269 21.049 -11.536 1.00 51.25 186 SER A O 1
ATOM 1512 N N . ARG A 1 187 ? -2.593 21.706 -9.506 1.00 52.22 187 ARG A N 1
ATOM 1513 C CA . ARG A 1 187 ? -2.813 23.144 -9.769 1.00 52.22 187 ARG A CA 1
ATOM 1514 C C . ARG A 1 187 ? -1.999 23.670 -10.955 1.00 52.22 187 ARG A C 1
ATOM 1516 O O . ARG A 1 187 ? -2.526 24.445 -11.750 1.00 52.22 187 ARG A O 1
ATOM 1523 N N . SER A 1 188 ? -0.754 23.217 -11.122 1.00 53.81 188 SER A N 1
ATOM 1524 C CA . SER A 1 188 ? 0.110 23.649 -12.233 1.00 53.81 188 SER A CA 1
ATOM 1525 C C . SER A 1 188 ? -0.397 23.211 -13.619 1.00 53.81 188 SER A C 1
ATOM 1527 O O . SER A 1 188 ? -0.238 23.945 -14.600 1.00 53.81 188 SER A O 1
ATOM 1529 N N . LYS A 1 189 ? -1.069 22.052 -13.714 1.00 54.44 189 LYS A N 1
ATOM 1530 C CA . LYS A 1 189 ? -1.714 21.578 -14.954 1.00 54.44 189 LYS A CA 1
ATOM 1531 C C . LYS A 1 189 ? -2.966 22.386 -15.309 1.00 54.44 189 LYS A C 1
ATOM 1533 O O . LYS A 1 189 ? -3.221 22.663 -16.482 1.00 54.44 189 LYS A O 1
ATOM 1538 N N . HIS A 1 190 ? -3.755 22.780 -14.311 1.00 53.41 190 HIS A N 1
ATOM 1539 C CA . HIS A 1 190 ? -4.959 23.581 -14.545 1.00 53.41 190 HIS A CA 1
ATOM 1540 C C . HIS A 1 190 ? -4.638 25.025 -14.957 1.00 53.41 190 HIS A C 1
ATOM 1542 O O . HIS A 1 190 ? -5.324 25.572 -15.820 1.00 53.41 190 HIS A O 1
ATOM 1548 N N . GLU A 1 191 ? -3.564 25.625 -14.436 1.00 49.84 191 GLU A N 1
ATOM 1549 C CA . GLU A 1 191 ? -3.126 26.969 -14.852 1.00 49.84 191 GLU A CA 1
ATOM 1550 C C . GLU A 1 191 ? -2.538 27.005 -16.275 1.00 49.84 191 GLU A C 1
ATOM 1552 O O . GLU A 1 191 ? -2.620 28.030 -16.947 1.00 49.84 191 GLU A O 1
ATOM 1557 N N . THR A 1 192 ? -2.005 25.888 -16.780 1.00 48.62 192 THR A N 1
ATOM 1558 C CA . THR A 1 192 ? -1.454 25.786 -18.148 1.00 48.62 192 THR A CA 1
ATOM 1559 C C . THR A 1 192 ? -2.495 25.448 -19.221 1.00 48.62 192 THR A C 1
ATOM 1561 O O . THR A 1 192 ? -2.192 25.520 -20.409 1.00 48.62 192 THR A O 1
ATOM 1564 N N . SER A 1 193 ? -3.735 25.137 -18.828 1.00 42.44 193 SER A N 1
ATOM 1565 C CA . SER A 1 193 ? -4.835 24.793 -19.747 1.00 42.44 193 SER A CA 1
ATOM 1566 C C . SER A 1 193 ? -5.691 26.002 -20.173 1.00 42.44 193 SER A C 1
ATOM 1568 O O . SER A 1 193 ? -6.629 25.853 -20.955 1.00 42.44 193 SER A O 1
ATOM 1570 N N . PHE A 1 194 ? -5.355 27.206 -19.693 1.00 39.47 194 PHE A N 1
ATOM 1571 C CA . PHE A 1 194 ? -5.962 28.485 -20.081 1.00 39.47 194 PHE A CA 1
ATOM 1572 C C . PHE A 1 194 ? -4.906 29.441 -20.667 1.00 39.47 194 PHE A C 1
ATOM 1574 O O . PHE A 1 194 ? -4.689 30.534 -20.147 1.00 39.47 194 PHE A O 1
ATOM 1581 N N . THR A 1 195 ? -4.251 29.040 -21.758 1.00 37.53 195 THR A N 1
ATOM 1582 C CA . THR A 1 195 ? -3.491 29.945 -22.645 1.00 37.53 195 THR A CA 1
ATOM 1583 C C . THR A 1 195 ? -3.655 29.547 -24.097 1.00 37.53 195 THR A C 1
ATOM 1585 O O . THR A 1 195 ? -3.625 28.326 -24.365 1.00 37.53 195 THR A O 1
#

Secondary structure (DSSP, 8-state):
-------------SPBTTTB---HHHHHHHHHHHHTSPBGGGHHHHHHHHHHHHHHHHHHHHHTT-TTTEEEEE--BSS---TTEEEEEEEEEETTEEEEEEEEEETT--GGGEEEEEEEEETTTEEEEEEEEESSPP--TTS-THHHHHHHHHHHHTT-TTTEEEEE-TT--S-HHHHHHHHHHHHHHHHTT--